Protein 1C5E (pdb70)

B-factor: mean 16.42, std 9.07, range [7.24, 68.65]

Structure (mmCIF, N/CA/C/O backbone):
data_1C5E
#
_entry.id   1C5E
#
_cell.length_a   45.580
_cell.length_b   69.070
_cell.length_c   45.590
_cell.angle_alpha   90.00
_cell.angle_beta   104.32
_cell.angle_gamma   90.00
#
_symmetry.space_group_name_H-M   'P 1 21 1'
#
loop_
_entity.id
_entity.type
_entity.pdbx_description
1 polymer 'HEAD DECORATION PROTEIN'
2 non-polymer GLYCEROL
3 water water
#
loop_
_atom_site.group_PDB
_atom_site.id
_atom_site.type_symbol
_atom_site.label_atom_id
_atom_site.label_alt_id
_atom_site.label_comp_id
_atom_site.label_asym_id
_atom_site.label_entity_id
_atom_site.label_seq_id
_atom_site.pdbx_PDB_ins_code
_atom_site.Cartn_x
_atom_site.Cartn_y
_atom_site.Cartn_z
_atom_site.occupancy
_atom_site.B_iso_or_equiv
_atom_site.auth_seq_id
_atom_site.auth_comp_id
_atom_site.auth_asym_id
_atom_site.auth_atom_id
_atom_site.pdbx_PDB_model_num
ATOM 1 N N . SER A 1 1 ? 6.911 54.998 -14.879 1.00 59.73 15 SER A N 1
ATOM 2 C CA . SER A 1 1 ? 8.363 55.118 -14.652 1.00 47.46 15 SER A CA 1
ATOM 3 C C . SER A 1 1 ? 8.897 53.696 -14.739 1.00 45.18 15 SER A C 1
ATOM 4 O O . SER A 1 1 ? 9.458 53.184 -15.705 1.00 50.62 15 SER A O 1
ATOM 7 N N . ASP A 1 2 ? 8.689 52.936 -13.680 1.00 35.78 16 ASP A N 1
ATOM 8 C CA . ASP A 1 2 ? 8.984 51.505 -13.871 1.00 25.74 16 ASP A CA 1
ATOM 9 C C . ASP A 1 2 ? 7.643 50.805 -13.724 1.00 20.87 16 ASP A C 1
ATOM 10 O O . ASP A 1 2 ? 7.280 50.614 -12.560 1.00 25.02 16 ASP A O 1
ATOM 15 N N . PRO A 1 3 ? 6.942 50.501 -14.794 1.00 26.09 17 PRO A N 1
ATOM 16 C CA . PRO A 1 3 ? 5.620 49.918 -14.688 1.00 23.35 17 PRO A CA 1
ATOM 17 C C . PRO A 1 3 ? 5.666 48.686 -13.777 1.00 22.19 17 PRO A C 1
ATOM 18 O O . PRO A 1 3 ? 6.595 47.862 -13.762 1.00 24.03 17 PRO A O 1
ATOM 22 N N . ALA A 1 4 ? 4.571 48.623 -13.012 1.00 20.62 18 ALA A N 1
ATOM 23 C CA . ALA A 1 4 ? 4.324 47.466 -12.149 1.00 16.34 18 ALA A CA 1
ATOM 24 C C . ALA A 1 4 ? 3.370 46.542 -12.888 1.00 14.62 18 ALA A C 1
ATOM 25 O O . ALA A 1 4 ? 2.181 46.791 -13.027 1.00 25.23 18 ALA A O 1
ATOM 27 N N . HIS A 1 5 ? 3.847 45.462 -13.424 1.00 12.08 19 HIS A N 1
ATOM 28 C CA . HIS A 1 5 ? 3.108 44.493 -14.166 1.00 10.85 19 HIS A CA 1
ATOM 29 C C . HIS A 1 5 ? 2.555 43.447 -13.228 1.00 10.71 19 HIS A C 1
ATOM 30 O O . HIS A 1 5 ? 3.170 43.042 -12.283 1.00 11.45 19 HIS A O 1
ATOM 37 N N . THR A 1 6 ? 1.328 43.032 -13.531 1.00 12.18 20 THR A N 1
ATOM 38 C CA . THR A 1 6 ? 0.708 41.996 -12.767 1.00 11.65 20 THR A CA 1
ATOM 39 C C . THR A 1 6 ? 0.810 40.666 -13.456 1.00 10.18 20 THR A C 1
ATOM 40 O O . THR A 1 6 ? 1.230 40.544 -14.635 1.00 12.31 20 THR A O 1
ATOM 44 N N . ALA A 1 7 ? 0.424 39.631 -12.732 1.00 10.44 21 ALA A N 1
ATOM 45 C CA . ALA A 1 7 ? 0.561 38.247 -13.069 1.00 9.05 21 ALA A CA 1
ATOM 46 C C . ALA A 1 7 ? -0.468 37.464 -12.239 1.00 9.06 21 ALA A C 1
ATOM 47 O O . ALA A 1 7 ? -0.948 37.962 -11.226 1.00 9.40 21 ALA A O 1
ATOM 49 N N . THR A 1 8 ? -0.749 36.266 -12.687 1.00 9.12 22 THR A N 1
ATOM 50 C CA . THR A 1 8 ? -1.583 35.343 -11.928 1.00 9.06 22 THR A CA 1
ATOM 51 C C . THR A 1 8 ? -0.867 34.001 -11.817 1.00 9.34 22 THR A C 1
ATOM 52 O O . THR A 1 8 ? -0.113 33.595 -12.704 1.00 9.62 22 THR A O 1
ATOM 56 N N . ALA A 1 9 ? -1.124 33.273 -10.740 1.00 9.63 23 ALA A N 1
ATOM 57 C CA . ALA A 1 9 ? -0.654 31.935 -10.551 1.00 9.50 23 ALA A CA 1
ATOM 58 C C . ALA A 1 9 ? -1.471 31.198 -9.513 1.00 9.24 23 ALA A C 1
ATOM 59 O O . ALA A 1 9 ? -2.186 31.842 -8.688 1.00 10.31 23 ALA A O 1
ATOM 61 N N . PRO A 1 10 ? -1.409 29.888 -9.462 1.00 9.72 24 PRO A N 1
ATOM 62 C CA . PRO A 1 10 ? -2.154 29.116 -8.449 1.00 10.55 24 PRO A CA 1
ATOM 63 C C . PRO A 1 10 ? -1.726 29.522 -7.050 1.00 9.54 24 PRO A C 1
ATOM 64 O O . PRO A 1 10 ? -0.536 29.672 -6.761 1.00 10.91 24 PRO A O 1
ATOM 68 N N . GLY A 1 11 ? -2.735 29.670 -6.179 1.00 10.21 25 GLY A N 1
ATOM 69 C CA . GLY A 1 11 ? -2.447 30.055 -4.830 1.00 11.29 25 GLY A CA 1
ATOM 70 C C . GLY A 1 11 ? -2.641 28.953 -3.829 1.00 10.08 25 GLY A C 1
ATOM 71 O O . GLY A 1 11 ? -3.469 28.059 -3.966 1.00 13.49 25 GLY A O 1
ATOM 72 N N . GLY A 1 12 ? -1.842 29.013 -2.760 1.00 10.52 26 GLY A N 1
ATOM 73 C CA . GLY A 1 12 ? -1.864 28.081 -1.682 1.00 11.12 26 GLY A CA 1
ATOM 74 C C . GLY A 1 12 ? -1.819 28.684 -0.307 1.00 11.12 26 GLY A C 1
ATOM 75 O O . GLY A 1 12 ? -1.213 28.134 0.634 1.00 11.88 26 GLY A O 1
ATOM 76 N N . LEU A 1 13 ? -2.402 29.852 -0.142 1.00 11.05 27 LEU A N 1
ATOM 77 C CA . LEU A 1 13 ? -2.413 30.539 1.160 1.00 11.25 27 LEU A CA 1
ATOM 78 C C . LEU A 1 13 ? -3.149 29.691 2.206 1.00 11.83 27 LEU A C 1
ATOM 79 O O . LEU A 1 13 ? -4.011 28.886 1.908 1.00 14.82 27 LEU A O 1
ATOM 84 N N . SER A 1 14 ? -2.792 29.931 3.474 1.00 14.68 28 SER A N 1
ATOM 85 C CA . SER A 1 14 ? -3.486 29.313 4.597 1.00 15.68 28 SER A CA 1
ATOM 86 C C . SER A 1 14 ? -4.261 30.312 5.446 1.00 13.97 28 SER A C 1
ATOM 87 O O . SER A 1 14 ? -4.868 29.873 6.434 1.00 17.14 28 SER A O 1
ATOM 90 N N . ALA A 1 15 ? -4.198 31.575 5.102 1.00 13.35 29 ALA A N 1
ATOM 91 C CA . ALA A 1 15 ? -4.835 32.648 5.859 1.00 12.83 29 ALA A CA 1
ATOM 92 C C . ALA A 1 15 ? -5.016 33.838 4.924 1.00 13.11 29 ALA A C 1
ATOM 93 O O . ALA A 1 15 ? -4.449 33.908 3.828 1.00 14.69 29 ALA A O 1
ATOM 95 N N . LYS A 1 16 ? -5.813 34.806 5.339 1.00 12.56 30 LYS A N 1
ATOM 96 C CA . LYS A 1 16 ? -5.995 36.063 4.640 1.00 12.79 30 LYS A CA 1
ATOM 97 C C . LYS A 1 16 ? -4.652 36.764 4.383 1.00 13.51 30 LYS A C 1
ATOM 98 O O . LYS A 1 16 ? -3.835 36.762 5.275 1.00 17.79 30 LYS A O 1
ATOM 104 N N . ALA A 1 17 ? -4.514 37.356 3.201 1.00 13.06 31 ALA A N 1
ATOM 105 C CA . ALA A 1 17 ? -3.361 38.166 2.861 1.00 13.48 31 ALA A CA 1
ATOM 106 C C . ALA A 1 17 ? -3.872 39.428 2.161 1.00 12.35 31 ALA A C 1
ATOM 107 O O . ALA A 1 17 ? -4.487 39.333 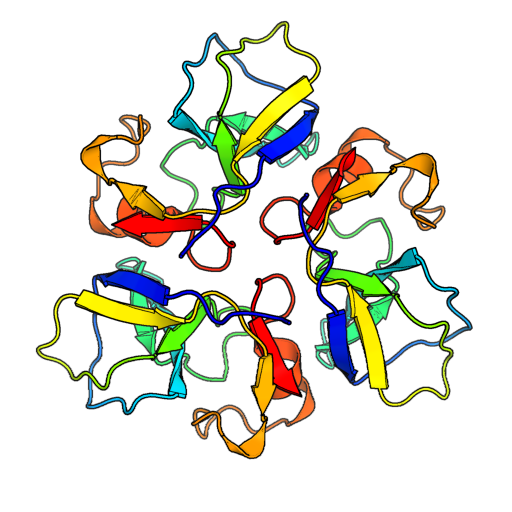1.102 1.00 12.89 31 ALA A O 1
ATOM 109 N N . PRO A 1 18 ? -3.562 40.583 2.701 1.00 13.81 32 PRO A N 1
ATOM 110 C CA . PRO A 1 18 ? -3.923 41.792 1.968 1.00 13.91 32 PRO A CA 1
ATOM 111 C C . PRO A 1 18 ? -3.007 42.026 0.798 1.00 11.25 32 PRO A C 1
ATOM 112 O O . PRO A 1 18 ? -1.877 41.508 0.710 1.00 11.20 32 PRO A O 1
ATOM 116 N N . ALA A 1 19 ? -3.465 42.888 -0.117 1.00 12.96 33 ALA A N 1
ATOM 117 C CA . ALA A 1 19 ? -2.552 43.407 -1.122 1.00 11.76 33 ALA A CA 1
ATOM 118 C C . ALA A 1 19 ? -1.290 43.970 -0.462 1.00 10.34 33 ALA A C 1
ATOM 119 O O . ALA A 1 19 ? -1.414 44.493 0.653 1.00 11.96 33 ALA A O 1
ATOM 121 N N . MET A 1 20 ? -0.164 43.842 -1.124 1.00 9.93 34 MET A N 1
ATOM 122 C CA . MET A 1 20 ? 1.167 44.287 -0.722 1.00 9.84 34 MET A CA 1
ATOM 123 C C . MET A 1 20 ? 1.893 43.261 0.142 1.00 9.51 34 MET A C 1
ATOM 124 O O . MET A 1 20 ? 3.003 43.522 0.615 1.00 10.46 34 MET A O 1
ATOM 129 N N . THR A 1 21 ? 1.354 42.048 0.258 1.00 9.60 35 THR A N 1
ATOM 130 C CA . THR A 1 21 ? 2.017 40.946 0.943 1.00 9.34 35 THR A CA 1
ATOM 131 C C . THR A 1 21 ? 3.056 40.253 0.056 1.00 8.68 35 THR A C 1
ATOM 132 O O . THR A 1 21 ? 2.684 39.760 -1.034 1.00 9.51 35 THR A O 1
ATOM 136 N N . PRO A 1 22 ? 4.320 40.159 0.468 1.00 8.69 36 PRO A N 1
ATOM 137 C CA . PRO A 1 22 ? 5.305 39.387 -0.323 1.00 8.54 36 PRO A CA 1
ATOM 138 C C . PRO A 1 22 ? 4.964 37.930 -0.386 1.00 7.98 36 PRO A C 1
ATOM 139 O O . PRO A 1 22 ? 4.493 37.325 0.610 1.00 9.06 36 PRO A O 1
ATOM 143 N N . LEU A 1 23 ? 5.241 37.310 -1.546 1.00 8.21 37 LEU A N 1
ATOM 144 C CA . LEU A 1 23 ? 4.929 35.951 -1.883 1.00 7.79 37 LEU A CA 1
ATOM 145 C C . LEU A 1 23 ? 6.192 35.146 -2.239 1.00 7.24 37 LEU A C 1
ATOM 146 O O . LEU A 1 23 ? 7.148 35.721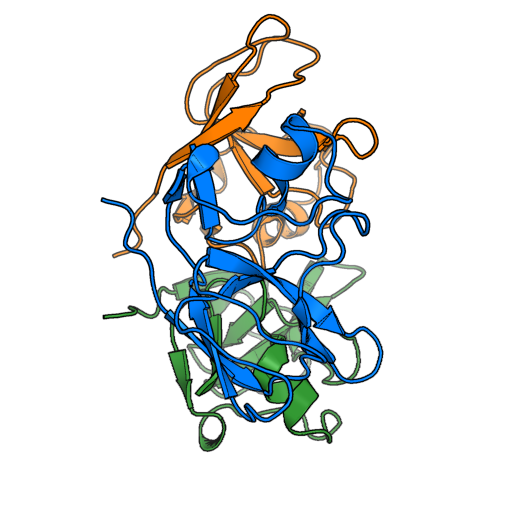 -2.756 1.00 8.53 37 LEU A O 1
ATOM 151 N N . MET A 1 24 ? 6.157 33.847 -1.976 1.00 8.01 38 MET A N 1
ATOM 152 C CA . MET A 1 24 ? 7.179 32.903 -2.353 1.00 8.20 38 MET A CA 1
ATOM 153 C C . MET A 1 24 ? 6.513 31.657 -2.939 1.00 8.06 38 MET A C 1
ATOM 154 O O . MET A 1 24 ? 5.294 31.513 -2.825 1.00 9.79 38 MET A O 1
ATOM 159 N N . LEU A 1 25 ? 7.295 30.768 -3.518 1.00 8.49 39 LEU A N 1
ATOM 160 C CA . LEU A 1 25 ? 6.756 29.473 -3.904 1.00 9.64 39 LEU A CA 1
ATOM 161 C C . LEU A 1 25 ? 6.855 28.485 -2.740 1.00 9.74 39 LEU A C 1
ATOM 162 O O . LEU A 1 25 ? 7.881 28.381 -2.055 1.00 12.06 39 LEU A O 1
ATOM 167 N N . ASP A 1 26 ? 5.815 27.696 -2.571 1.00 11.20 40 ASP A N 1
ATOM 168 C CA . ASP A 1 26 ? 5.879 26.534 -1.690 1.00 12.29 40 ASP A CA 1
ATOM 169 C C . ASP A 1 26 ? 6.839 25.524 -2.306 1.00 13.21 40 ASP A C 1
ATOM 170 O O . ASP A 1 26 ? 6.696 25.213 -3.493 1.00 12.50 40 ASP A O 1
ATOM 175 N N . THR A 1 27 ? 7.829 25.038 -1.556 1.00 18.30 41 THR A N 1
ATOM 176 C CA . THR A 1 27 ? 8.820 24.178 -2.247 1.00 23.46 41 THR A CA 1
ATOM 177 C C . THR A 1 27 ? 8.295 22.803 -2.606 1.00 21.45 41 THR A C 1
ATOM 178 O O . THR A 1 27 ? 8.859 22.109 -3.460 1.00 27.74 41 THR A O 1
ATOM 182 N N . SER A 1 28 ? 7.163 22.352 -2.062 1.00 20.65 42 SER A N 1
ATOM 183 C CA . SER A 1 28 ? 6.574 21.054 -2.412 1.00 19.45 42 SER A CA 1
ATOM 184 C C . SER A 1 28 ? 5.632 21.205 -3.589 1.00 16.69 42 SER A C 1
ATOM 185 O O . SER A 1 28 ? 5.701 20.538 -4.630 1.00 17.76 42 SER A O 1
ATOM 188 N N . SER A 1 29 ? 4.652 22.091 -3.458 1.00 13.94 43 SER A N 1
ATOM 189 C CA . SER A 1 29 ? 3.614 22.175 -4.487 1.00 13.27 43 SER A CA 1
ATOM 190 C C . SER A 1 29 ? 3.977 23.179 -5.585 1.00 11.65 43 SER A C 1
ATOM 191 O O . SER A 1 29 ? 3.440 23.121 -6.703 1.00 11.93 43 SER A O 1
ATOM 194 N N . ARG A 1 30 ? 4.779 24.159 -5.265 1.00 11.52 44 ARG A N 1
ATOM 195 C CA . ARG A 1 30 ? 5.135 25.295 -6.082 1.00 10.99 44 ARG A CA 1
ATOM 196 C C . ARG A 1 30 ? 3.942 26.181 -6.418 1.00 9.45 44 ARG A C 1
ATOM 197 O O . ARG A 1 30 ? 3.959 26.984 -7.343 1.00 10.67 44 ARG A O 1
ATOM 205 N N . LYS A 1 31 ? 2.883 26.174 -5.656 1.00 10.66 45 LYS A N 1
ATOM 206 C CA . LYS A 1 31 ? 1.898 27.173 -5.499 1.00 9.49 45 LYS A CA 1
ATOM 207 C C . LYS A 1 31 ? 2.529 28.425 -4.881 1.00 9.13 45 LYS A C 1
ATOM 208 O O . LYS A 1 31 ? 3.511 28.383 -4.149 1.00 10.38 45 LYS A O 1
ATOM 214 N N . LEU A 1 32 ? 1.910 29.552 -5.143 1.00 9.69 46 LEU A N 1
ATOM 215 C CA . LEU A 1 32 ? 2.286 30.810 -4.548 1.00 10.22 46 LEU A CA 1
ATOM 216 C C . LEU A 1 32 ? 1.716 30.892 -3.136 1.00 10.30 46 LEU A C 1
ATOM 217 O O . LEU A 1 32 ? 0.493 30.683 -2.984 1.00 12.64 46 LEU A O 1
ATOM 225 N N . VAL A 1 33 ? 2.548 31.213 -2.171 1.00 10.51 47 VAL A N 1
ATOM 226 C CA . VAL A 1 33 ? 2.198 31.329 -0.755 1.00 10.40 47 VAL A CA 1
ATOM 227 C C . VAL A 1 33 ? 2.849 32.574 -0.180 1.00 9.33 47 VAL A C 1
ATOM 228 O O . VAL A 1 33 ? 3.651 33.235 -0.848 1.00 10.46 47 VAL A O 1
ATOM 232 N N . ALA A 1 34 ? 2.542 32.911 1.065 1.00 9.06 48 ALA A N 1
ATOM 233 C CA . ALA A 1 34 ? 3.178 34.076 1.664 1.00 9.12 48 ALA A CA 1
ATOM 234 C C . ALA A 1 34 ? 4.669 33.813 1.829 1.00 8.51 48 ALA A C 1
ATOM 235 O O . ALA A 1 34 ? 5.068 32.737 2.249 1.00 9.81 48 ALA A O 1
ATOM 237 N N . TRP A 1 35 ? 5.502 34.828 1.561 1.00 8.34 49 TRP A N 1
ATOM 238 C CA . TRP A 1 35 ? 6.913 34.696 1.937 1.00 8.29 49 TRP A CA 1
ATOM 239 C C . TRP A 1 35 ? 7.013 34.577 3.459 1.00 8.08 49 TRP A C 1
ATOM 240 O O . TRP A 1 35 ? 6.361 35.349 4.197 1.00 9.07 49 TRP A O 1
ATOM 251 N N . ASP A 1 36 ? 7.789 33.645 3.936 1.00 8.57 50 ASP A N 1
ATOM 252 C CA . ASP A 1 36 ? 8.003 33.398 5.360 1.00 9.08 50 ASP A CA 1
ATOM 253 C C . ASP A 1 36 ? 8.843 34.476 5.999 1.00 9.42 50 ASP A C 1
ATOM 254 O O . ASP A 1 36 ? 8.833 34.569 7.225 1.00 12.03 50 ASP A O 1
ATOM 259 N N . GLY A 1 37 ? 9.545 35.296 5.227 1.00 8.49 51 GLY A N 1
ATOM 260 C CA . GLY A 1 37 ? 10.448 36.299 5.777 1.00 9.09 51 GLY A CA 1
ATOM 261 C C . GLY A 1 37 ? 11.782 35.789 6.222 1.00 9.20 51 GLY A C 1
ATOM 262 O O . GLY A 1 37 ? 12.584 36.608 6.665 1.00 10.85 51 GLY A O 1
ATOM 263 N N . THR A 1 38 ? 12.018 34.490 6.136 1.00 9.63 52 THR A N 1
ATOM 264 C CA . THR A 1 38 ? 13.266 33.887 6.642 1.00 9.91 52 THR A CA 1
ATOM 265 C C . THR A 1 38 ? 14.009 33.076 5.588 1.00 10.85 52 THR A C 1
ATOM 266 O O . THR A 1 38 ? 15.202 32.855 5.773 1.00 12.16 52 THR A O 1
ATOM 270 N N . THR A 1 39 ? 13.354 32.641 4.527 1.00 10.30 53 THR A N 1
ATOM 271 C CA . THR A 1 39 ? 14.086 31.921 3.494 1.00 10.16 53 THR A CA 1
ATOM 272 C C . THR A 1 39 ? 14.649 32.946 2.515 1.00 10.13 53 THR A C 1
ATOM 273 O O . THR A 1 39 ? 13.921 33.646 1.753 1.00 9.91 53 THR A O 1
ATOM 277 N N . ASP A 1 40 ? 15.979 33.071 2.502 1.00 10.72 54 ASP A N 1
ATOM 278 C CA . ASP A 1 40 ? 16.691 34.055 1.741 1.00 10.81 54 ASP A CA 1
ATOM 279 C C . ASP A 1 40 ? 16.452 33.790 0.237 1.00 10.04 54 ASP A C 1
ATOM 280 O O . ASP A 1 40 ? 16.560 32.643 -0.229 1.00 11.61 54 ASP A O 1
ATOM 285 N N . GLY A 1 41 ? 16.121 34.863 -0.469 1.00 9.80 55 GLY A N 1
ATOM 286 C CA . GLY A 1 41 ? 15.988 34.819 -1.922 1.00 9.64 55 GLY A CA 1
ATOM 287 C C . GLY A 1 41 ? 14.739 34.156 -2.409 1.00 9.32 55 GLY A C 1
ATOM 288 O O . GLY A 1 41 ? 14.586 33.992 -3.618 1.00 12.55 55 GLY A O 1
ATOM 289 N N . ALA A 1 42 ? 13.783 33.772 -1.558 1.00 9.76 56 ALA A N 1
ATOM 290 C CA . ALA A 1 42 ? 12.586 33.098 -1.968 1.00 9.68 56 ALA A CA 1
ATOM 291 C C . ALA A 1 42 ? 11.475 34.021 -2.410 1.00 9.27 56 ALA A C 1
ATOM 292 O O . ALA A 1 42 ? 10.503 33.503 -3.052 1.00 9.98 56 ALA A O 1
ATOM 294 N N . ALA A 1 43 ? 11.507 35.310 -2.170 1.00 9.21 57 ALA A N 1
ATOM 295 C CA . ALA A 1 43 ? 10.403 36.172 -2.559 1.00 9.61 57 ALA A CA 1
ATOM 296 C C . ALA A 1 43 ? 10.367 36.361 -4.072 1.00 9.96 57 ALA A C 1
ATOM 297 O O . ALA A 1 43 ? 11.362 36.676 -4.671 1.00 17.58 57 ALA A O 1
ATOM 299 N N . VAL A 1 44 ? 9.193 36.139 -4.675 1.00 9.19 58 VAL A N 1
ATOM 300 C CA . VAL A 1 44 ? 9.036 36.153 -6.120 1.00 10.10 58 VAL A CA 1
ATOM 301 C C . VAL A 1 44 ? 7.972 37.136 -6.579 1.00 9.69 58 VAL A C 1
ATOM 302 O O . VAL A 1 44 ? 7.786 37.393 -7.783 1.00 12.65 58 VAL A O 1
ATOM 306 N N . GLY A 1 45 ? 7.195 37.723 -5.680 1.00 8.66 59 GLY A N 1
ATOM 307 C CA . GLY A 1 45 ? 6.139 38.612 -6.111 1.00 9.80 59 GLY A CA 1
ATOM 308 C C . GLY A 1 45 ? 5.536 39.338 -4.887 1.00 8.75 59 GLY A C 1
ATOM 309 O O . GLY A 1 45 ? 5.856 39.025 -3.738 1.00 9.09 59 GLY A O 1
ATOM 310 N N . ILE A 1 46 ? 4.653 40.287 -5.204 1.00 8.46 60 ILE A N 1
ATOM 311 C CA . ILE A 1 46 ? 3.938 41.054 -4.159 1.00 8.25 60 ILE A CA 1
ATOM 312 C C . ILE A 1 46 ? 2.461 40.968 -4.451 1.00 8.71 60 ILE A C 1
ATOM 313 O O . ILE A 1 46 ? 2.047 41.320 -5.608 1.00 9.75 60 ILE A O 1
ATOM 318 N N . LEU A 1 47 ? 1.651 40.465 -3.564 1.00 9.07 61 LEU A N 1
ATOM 319 C CA . LEU A 1 47 ? 0.221 40.311 -3.869 1.00 8.76 61 LEU A CA 1
ATOM 320 C C . LEU A 1 47 ? -0.401 41.633 -4.235 1.00 8.81 61 LEU A C 1
ATOM 321 O O . LEU A 1 47 ? -0.158 42.653 -3.625 1.00 10.52 61 LEU A O 1
ATOM 326 N N . ALA A 1 48 ? -1.239 41.600 -5.296 1.00 9.70 62 ALA A N 1
ATOM 327 C CA . ALA A 1 48 ? -1.848 42.792 -5.839 1.00 10.48 62 ALA A CA 1
ATOM 328 C C . ALA A 1 48 ? -3.346 42.929 -5.503 1.00 11.29 62 ALA A C 1
ATOM 329 O O . ALA A 1 48 ? -3.852 44.029 -5.510 1.00 14.27 62 ALA A O 1
ATOM 331 N N . VAL A 1 49 ? -4.001 41.789 -5.265 1.00 11.13 63 VAL A N 1
ATOM 332 C CA . VAL A 1 49 ? -5.402 41.689 -4.916 1.00 10.48 63 VAL A CA 1
ATOM 333 C C . VAL A 1 49 ? -5.501 40.820 -3.700 1.00 10.27 63 VAL A C 1
ATOM 334 O O . VAL A 1 49 ? -4.992 39.712 -3.698 1.00 10.67 63 VAL A O 1
ATOM 338 N N . ALA A 1 50 ? -6.176 41.339 -2.666 1.00 11.13 64 ALA A N 1
ATOM 339 C CA . ALA A 1 50 ? -6.293 40.584 -1.435 1.00 12.23 64 ALA A CA 1
ATOM 340 C C . ALA A 1 50 ? -6.875 39.222 -1.704 1.00 11.55 64 ALA A C 1
ATOM 341 O O . ALA A 1 50 ? -7.737 39.006 -2.583 1.00 12.19 64 ALA A O 1
ATOM 343 N N . ALA A 1 51 ? -6.436 38.249 -0.915 1.00 11.12 65 ALA A N 1
ATOM 344 C CA . ALA A 1 51 ? -6.711 36.833 -1.133 1.00 11.03 65 ALA A CA 1
ATOM 345 C C . ALA A 1 51 ? -6.740 36.153 0.204 1.00 11.76 65 ALA A C 1
ATOM 346 O O . ALA A 1 51 ? -6.432 36.703 1.252 1.00 13.12 65 ALA A O 1
ATOM 348 N N . ASP A 1 52 ? -7.132 34.924 0.237 1.00 12.56 66 ASP A N 1
ATOM 349 C CA . ASP A 1 52 ? -7.153 34.033 1.392 1.00 12.38 66 ASP A CA 1
ATOM 350 C C . ASP A 1 52 ? -6.995 32.555 1.048 1.00 11.78 66 ASP A C 1
ATOM 351 O O . ASP A 1 52 ? -6.679 32.229 -0.099 1.00 12.98 66 ASP A O 1
ATOM 356 N N . GLN A 1 53 ? -7.222 31.682 2.016 1.00 13.67 67 GLN A N 1
ATOM 357 C CA . GLN A 1 53 ? -7.011 30.264 1.874 1.00 14.22 67 GLN A CA 1
ATOM 358 C C . GLN A 1 53 ? -8.001 29.697 0.881 1.00 14.02 67 GLN A C 1
ATOM 359 O O . GLN A 1 53 ? -7.825 28.560 0.467 1.00 18.28 67 GLN A O 1
ATOM 365 N N . THR A 1 54 ? -9.069 30.400 0.484 1.00 14.73 68 THR A N 1
ATOM 366 C CA . THR A 1 54 ? -10.000 29.887 -0.508 1.00 16.25 68 THR A CA 1
ATOM 367 C C . THR A 1 54 ? -9.619 30.275 -1.921 1.00 15.27 68 THR A C 1
ATOM 368 O O . THR A 1 54 ? -10.228 29.771 -2.862 1.00 15.87 68 THR A O 1
ATOM 372 N N . SER A 1 55 ? -8.677 31.166 -2.099 1.00 13.65 69 SER A N 1
ATOM 373 C CA . SER A 1 55 ? -8.356 31.708 -3.408 1.00 12.45 69 SER A CA 1
ATOM 374 C C . SER A 1 55 ? -7.572 30.698 -4.222 1.00 13.88 69 SER A C 1
ATOM 375 O O . SER A 1 55 ? -6.517 30.223 -3.861 1.00 19.37 69 SER A O 1
ATOM 378 N N . THR A 1 56 ? -8.153 30.370 -5.386 1.00 13.30 70 THR A N 1
ATOM 379 C CA . THR A 1 56 ? -7.436 29.423 -6.237 1.00 13.60 70 THR A CA 1
ATOM 380 C C . THR A 1 56 ? -6.353 30.061 -7.094 1.00 11.23 70 THR A C 1
ATOM 381 O O . THR A 1 56 ? -5.400 29.358 -7.446 1.00 12.72 70 THR A O 1
ATOM 385 N N . THR A 1 57 ? -6.533 31.303 -7.430 1.00 11.49 71 THR A N 1
ATOM 386 C CA . THR A 1 57 ? -5.565 32.107 -8.203 1.00 10.78 71 THR A CA 1
ATOM 387 C C . THR A 1 57 ? -5.217 33.342 -7.416 1.00 10.45 71 THR A C 1
ATOM 388 O O . THR A 1 57 ? -6.110 33.987 -6.905 1.00 12.53 71 THR A O 1
ATOM 392 N N . LEU A 1 58 ? -3.918 33.635 -7.319 1.00 10.01 72 LEU A N 1
ATOM 393 C CA . LEU A 1 58 ? -3.462 34.890 -6.771 1.00 9.78 72 LEU A CA 1
ATOM 394 C C . LEU A 1 58 ? -3.076 35.808 -7.928 1.00 9.48 72 LEU A C 1
ATOM 395 O O . LEU A 1 58 ? -2.453 35.349 -8.903 1.00 10.94 72 LEU A O 1
ATOM 400 N N . THR A 1 59 ? -3.384 37.082 -7.752 1.00 9.67 73 THR A N 1
ATOM 401 C CA . THR A 1 59 ? -3.013 38.137 -8.669 1.00 8.94 73 THR A CA 1
ATOM 402 C C . THR A 1 59 ? -1.926 38.971 -7.984 1.00 8.79 73 THR A C 1
ATOM 403 O O . THR A 1 59 ? -2.157 39.465 -6.872 1.00 9.68 73 THR A O 1
ATOM 407 N N . PHE A 1 60 ? -0.761 39.103 -8.603 1.00 9.09 74 PHE A N 1
ATOM 408 C CA . PHE A 1 60 ? 0.443 39.632 -7.933 1.00 8.82 74 PHE A CA 1
ATOM 409 C C . PHE A 1 60 ? 1.189 40.532 -8.915 1.00 8.81 74 PHE A C 1
ATOM 410 O O . PHE A 1 60 ? 1.135 40.382 -10.125 1.00 10.09 74 PHE A O 1
ATOM 418 N N . TYR A 1 61 ? 1.943 41.441 -8.323 1.00 9.01 75 TYR A N 1
ATOM 419 C CA . TYR A 1 61 ? 2.932 42.214 -9.037 1.00 8.79 75 TYR A CA 1
ATOM 420 C C . TYR A 1 61 ? 4.190 41.363 -9.265 1.00 8.62 75 TYR A C 1
ATOM 421 O O . TYR A 1 61 ? 4.732 40.791 -8.304 1.00 9.46 75 TYR A O 1
ATOM 430 N N . LYS A 1 62 ? 4.682 41.360 -10.505 1.00 9.30 76 LYS A N 1
ATOM 431 C CA . LYS A 1 62 ? 5.928 40.723 -10.884 1.00 9.56 76 LYS A CA 1
ATOM 432 C C . LYS A 1 62 ? 6.990 41.714 -11.304 1.00 9.65 76 LYS A C 1
ATOM 433 O O . LYS A 1 62 ? 8.110 41.320 -11.610 1.00 11.67 76 LYS A O 1
ATOM 439 N N . SER A 1 63 ? 6.678 42.995 -11.278 1.00 9.32 77 SER A N 1
ATOM 440 C CA . SER A 1 63 ? 7.634 44.056 -11.588 1.00 9.82 77 SER A CA 1
ATOM 441 C C . SER A 1 63 ? 7.228 45.342 -10.913 1.00 9.84 77 SER A C 1
ATOM 442 O O . SER A 1 63 ? 6.156 45.373 -10.319 1.00 11.30 77 SER A O 1
ATOM 445 N N . GLY A 1 64 ? 8.053 46.341 -10.925 1.00 10.71 78 GLY A N 1
ATOM 446 C CA . GLY A 1 64 ? 7.811 47.631 -10.354 1.00 10.99 78 GLY A CA 1
ATOM 447 C C . GLY A 1 64 ? 8.744 47.955 -9.232 1.00 10.41 78 GLY A C 1
ATOM 448 O O . GLY A 1 64 ? 9.574 47.138 -8.796 1.00 10.87 78 GLY A O 1
ATOM 449 N N . THR A 1 65 ? 8.619 49.189 -8.771 1.00 10.61 79 THR A N 1
ATOM 450 C CA . THR A 1 65 ? 9.380 49.673 -7.621 1.00 10.66 79 THR A CA 1
ATOM 451 C C . THR A 1 65 ? 8.392 50.008 -6.519 1.00 11.21 79 THR A C 1
ATOM 452 O O . THR A 1 65 ? 7.403 50.766 -6.718 1.00 12.95 79 THR A O 1
ATOM 456 N N . PHE A 1 66 ? 8.597 49.477 -5.330 1.00 10.48 80 PHE A N 1
ATOM 457 C CA . PHE A 1 66 ? 7.671 49.616 -4.209 1.00 11.41 80 PHE A CA 1
ATOM 458 C C . PHE A 1 66 ? 8.388 50.255 -3.018 1.00 11.18 80 PHE A C 1
ATOM 459 O O . PHE A 1 66 ? 9.530 49.916 -2.772 1.00 10.99 80 PHE A O 1
ATOM 467 N N . ARG A 1 67 ? 7.649 51.105 -2.303 1.00 12.24 81 ARG A N 1
ATOM 468 C CA . ARG A 1 67 ? 8.250 51.684 -1.106 1.00 13.16 81 ARG A CA 1
ATOM 469 C C . ARG A 1 67 ? 8.412 50.678 0.017 1.00 11.64 81 ARG A C 1
ATOM 470 O O . ARG A 1 67 ? 7.476 49.915 0.264 1.00 12.22 81 ARG A O 1
ATOM 478 N N . TYR A 1 68 ? 9.547 50.713 0.661 1.00 12.24 82 TYR A N 1
ATOM 479 C CA . TYR A 1 68 ? 9.781 49.873 1.831 1.00 11.31 82 TYR A CA 1
ATOM 480 C C . TYR A 1 68 ? 8.631 49.958 2.846 1.00 10.97 82 TYR A C 1
ATOM 481 O O . TYR A 1 68 ? 8.245 48.944 3.403 1.00 13.05 82 TYR A O 1
ATOM 490 N N . GLU A 1 69 ? 8.109 51.138 3.048 1.00 12.72 83 GLU A N 1
ATOM 491 C CA . GLU A 1 69 ? 7.033 51.380 4.016 1.00 16.06 83 GLU A CA 1
ATOM 492 C C . GLU A 1 69 ? 5.679 50.859 3.550 1.00 14.53 83 GLU A C 1
ATOM 493 O O . GLU A 1 69 ? 4.759 50.701 4.398 1.00 17.76 83 GLU A O 1
ATOM 499 N N . ASP A 1 70 ? 5.516 50.598 2.266 1.00 13.80 84 ASP A N 1
ATOM 500 C CA . ASP A 1 70 ? 4.214 50.187 1.740 1.00 14.72 84 ASP A CA 1
ATOM 501 C C . ASP A 1 70 ? 4.068 48.680 1.652 1.00 12.08 84 ASP A C 1
ATOM 502 O O . ASP A 1 70 ? 2.951 48.174 1.571 1.00 15.09 84 ASP A O 1
ATOM 507 N N . VAL A 1 71 ? 5.165 47.975 1.587 1.00 11.18 85 VAL A N 1
ATOM 508 C CA . VAL A 1 71 ? 5.105 46.523 1.515 1.00 10.14 85 VAL A CA 1
ATOM 509 C C . VAL A 1 71 ? 4.719 45.956 2.875 1.00 10.44 85 VAL A C 1
ATOM 510 O O . VAL A 1 71 ? 5.291 46.384 3.897 1.00 11.68 85 VAL A O 1
ATOM 514 N N . LEU A 1 72 ? 3.802 45.018 2.954 1.00 10.19 86 LEU A N 1
ATOM 515 C CA . LEU A 1 72 ? 3.377 44.420 4.219 1.00 10.53 86 LEU A CA 1
ATOM 516 C C . LEU A 1 72 ? 4.240 43.213 4.549 1.00 9.36 86 LEU A C 1
ATOM 517 O O . LEU A 1 72 ? 3.902 42.041 4.396 1.00 10.35 86 LEU A O 1
ATOM 522 N N . TRP A 1 73 ? 5.464 43.492 4.960 1.00 9.70 87 TRP A N 1
ATOM 523 C CA . TRP A 1 73 ? 6.451 42.496 5.254 1.00 9.19 87 TRP A CA 1
ATOM 524 C C . TRP A 1 73 ? 5.958 41.588 6.363 1.00 9.52 87 TRP A C 1
ATOM 525 O O . TRP A 1 73 ? 5.348 42.078 7.335 1.00 11.11 87 TRP A O 1
ATOM 536 N N . PRO A 1 74 ? 6.335 40.315 6.320 1.00 9.30 88 PRO A N 1
ATOM 537 C CA . PRO A 1 74 ? 6.051 39.450 7.486 1.00 10.68 88 PRO A CA 1
ATOM 538 C C . PRO A 1 74 ? 6.900 39.899 8.670 1.00 9.49 88 PRO A C 1
ATOM 539 O O . PRO A 1 74 ? 8.016 40.345 8.554 1.00 10.71 88 PRO A O 1
ATOM 543 N N . GLU A 1 75 ? 6.348 39.683 9.880 1.00 11.41 89 GLU A N 1
ATOM 544 C CA . GLU A 1 75 ? 7.043 40.050 11.095 1.00 11.25 89 GLU A CA 1
ATOM 545 C C . GLU A 1 75 ? 8.389 39.361 11.212 1.00 10.21 89 GLU A C 1
ATOM 546 O O . GLU A 1 75 ? 9.356 39.867 11.791 1.00 11.32 89 GLU A O 1
ATOM 556 N N . ALA A 1 76 ? 8.490 38.122 10.735 1.00 10.06 90 ALA A N 1
ATOM 557 C CA . ALA A 1 76 ? 9.717 37.380 10.873 1.00 10.13 90 ALA A CA 1
ATOM 558 C C . ALA A 1 76 ? 10.864 37.969 10.045 1.00 9.78 90 ALA A C 1
ATOM 559 O O . ALA A 1 76 ? 12.056 37.639 10.295 1.00 11.57 90 ALA A O 1
ATOM 561 N N . ALA A 1 77 ? 10.577 38.782 9.038 1.00 9.85 91 ALA A N 1
ATOM 562 C CA . ALA A 1 77 ? 11.592 39.505 8.285 1.00 10.42 91 ALA A CA 1
ATOM 563 C C . ALA A 1 77 ? 12.045 40.725 9.079 1.00 10.63 91 ALA A C 1
ATOM 564 O O . ALA A 1 77 ? 11.509 41.820 8.864 1.00 12.59 91 ALA A O 1
ATOM 566 N N . SER A 1 78 ? 12.934 40.517 9.993 1.00 11.36 92 SER A N 1
ATOM 567 C CA . SER A 1 78 ? 13.282 41.562 10.991 1.00 13.97 92 SER A CA 1
ATOM 568 C C . SER A 1 78 ? 14.442 42.412 10.556 1.00 13.41 92 SER A C 1
ATOM 569 O O . SER A 1 78 ? 14.788 43.366 11.267 1.00 16.48 92 SER A O 1
ATOM 572 N N . ASP A 1 79 ? 15.119 42.117 9.461 1.00 11.78 93 ASP A N 1
ATOM 573 C CA . ASP A 1 79 ? 16.295 42.845 9.030 1.00 12.54 93 ASP A CA 1
ATOM 574 C C . ASP A 1 79 ? 15.947 43.675 7.813 1.00 11.78 93 ASP A C 1
ATOM 575 O O . ASP A 1 79 ? 15.564 43.204 6.716 1.00 11.72 93 ASP A O 1
ATOM 580 N N . GLU A 1 80 ? 16.106 45.000 7.955 1.00 12.78 94 GLU A N 1
ATOM 581 C CA . GLU A 1 80 ? 15.766 45.966 6.914 1.00 12.93 94 GLU A CA 1
ATOM 582 C C . GLU A 1 80 ? 16.540 45.732 5.636 1.00 11.43 94 GLU A C 1
ATOM 583 O O . GLU A 1 80 ? 15.919 45.743 4.542 1.00 11.38 94 GLU A O 1
ATOM 589 N N . THR A 1 81 ? 17.851 45.491 5.695 1.00 11.85 95 THR A N 1
ATOM 590 C CA . THR A 1 81 ? 18.589 45.250 4.455 1.00 11.31 95 THR A CA 1
ATOM 591 C C . THR A 1 81 ? 18.066 44.028 3.712 1.00 11.40 95 THR A C 1
ATOM 592 O O . THR A 1 81 ? 17.906 44.082 2.484 1.00 11.64 95 THR A O 1
ATOM 596 N N . LYS A 1 82 ? 17.817 42.935 4.438 1.00 10.93 96 LYS A N 1
ATOM 597 C CA . LYS A 1 82 ? 17.377 41.696 3.759 1.00 10.64 96 LYS A CA 1
ATOM 598 C C . LYS A 1 82 ? 15.997 41.914 3.124 1.00 9.69 96 LYS A C 1
ATOM 599 O O . LYS A 1 82 ? 15.708 41.263 2.117 1.00 10.38 96 LYS A O 1
ATOM 605 N N . LYS A 1 83 ? 15.150 42.719 3.743 1.00 9.51 97 LYS A N 1
ATOM 606 C CA . LYS A 1 83 ? 13.891 43.071 3.063 1.00 9.18 97 LYS A CA 1
ATOM 607 C C . LYS A 1 83 ? 14.147 43.890 1.802 1.00 9.14 97 LYS A C 1
ATOM 608 O O . LYS A 1 83 ? 13.553 43.637 0.739 1.00 9.09 97 LYS A O 1
ATOM 614 N N . ARG A 1 84 ? 15.025 44.919 1.935 1.00 9.88 98 ARG A N 1
ATOM 615 C CA . ARG A 1 84 ? 15.287 45.781 0.794 1.00 9.59 98 ARG A CA 1
ATOM 616 C C . ARG A 1 84 ? 15.873 45.064 -0.400 1.00 9.08 98 ARG A C 1
ATOM 617 O O . ARG A 1 84 ? 15.645 45.529 -1.532 1.00 9.33 98 ARG A O 1
ATOM 625 N N . THR A 1 85 ? 16.587 43.951 -0.209 1.00 9.19 99 THR A N 1
ATOM 626 C CA . THR A 1 85 ? 17.075 43.181 -1.349 1.00 9.41 99 THR A CA 1
ATOM 627 C C . THR A 1 85 ? 16.345 41.861 -1.515 1.00 8.57 99 THR A C 1
ATOM 628 O O . THR A 1 85 ? 16.814 40.992 -2.280 1.00 8.64 99 THR A O 1
ATOM 632 N N . ALA A 1 86 ? 15.154 41.694 -0.926 1.00 8.16 100 ALA A N 1
ATOM 633 C CA . ALA A 1 86 ? 14.419 40.447 -1.013 1.00 8.53 100 ALA A CA 1
ATOM 634 C C . ALA A 1 86 ? 14.023 40.121 -2.472 1.00 8.07 100 ALA A C 1
ATOM 635 O O . ALA A 1 86 ? 13.772 38.939 -2.722 1.00 9.32 100 ALA A O 1
ATOM 637 N N . PHE A 1 87 ? 13.957 41.111 -3.329 1.00 8.04 101 PHE A N 1
ATOM 638 C CA . PHE A 1 87 ? 13.524 40.911 -4.700 1.00 8.08 101 PHE A CA 1
ATOM 639 C C . PHE A 1 87 ? 14.680 41.065 -5.692 1.00 7.87 101 PHE A C 1
ATOM 640 O O . PHE A 1 87 ? 14.444 41.094 -6.900 1.00 8.64 101 PHE A O 1
ATOM 648 N N . ALA A 1 88 ? 15.911 41.206 -5.224 1.00 9.23 102 ALA A N 1
ATOM 649 C CA . ALA A 1 88 ? 17.028 41.411 -6.159 1.00 9.68 102 ALA A CA 1
ATOM 650 C C . ALA A 1 88 ? 17.113 40.209 -7.074 1.00 9.11 102 ALA A C 1
ATOM 651 O O . ALA A 1 88 ? 17.123 39.058 -6.670 1.00 10.30 102 ALA A O 1
ATOM 653 N N . GLY A 1 89 ? 17.281 40.527 -8.353 1.00 9.49 103 GLY A N 1
ATOM 654 C CA . GLY A 1 89 ? 17.290 39.521 -9.394 1.00 11.23 103 GLY A CA 1
ATOM 655 C C . GLY A 1 89 ? 15.961 39.279 -10.073 1.00 11.06 103 GLY A C 1
ATOM 656 O O . GLY A 1 89 ? 15.925 38.743 -11.190 1.00 16.63 103 GLY A O 1
ATOM 657 N N . THR A 1 90 ? 14.903 39.738 -9.452 1.00 9.54 104 THR A N 1
ATOM 658 C CA . THR A 1 90 ? 13.582 39.763 -10.060 1.00 10.00 104 THR A CA 1
ATOM 659 C C . THR A 1 90 ? 13.419 41.112 -10.760 1.00 10.07 104 THR A C 1
ATOM 660 O O . THR A 1 90 ? 14.313 41.932 -10.768 1.00 11.56 104 THR A O 1
ATOM 664 N N . ALA A 1 91 ? 12.237 41.360 -11.344 1.00 11.79 105 ALA A N 1
ATOM 665 C CA . ALA A 1 91 ? 11.966 42.692 -11.888 1.00 12.90 105 ALA A CA 1
ATOM 666 C C . ALA A 1 91 ? 11.447 43.683 -10.882 1.00 11.16 105 ALA A C 1
ATOM 667 O O . ALA A 1 91 ? 11.208 44.866 -11.196 1.00 14.10 105 ALA A O 1
ATOM 669 N N . ILE A 1 92 ? 11.135 43.383 -9.688 1.00 10.51 106 ILE A N 1
ATOM 670 C CA . ILE A 1 92 ? 10.737 44.100 -8.529 1.00 8.74 106 ILE A CA 1
ATOM 671 C C . ILE A 1 92 ? 11.963 44.655 -7.800 1.00 8.93 106 ILE A C 1
ATOM 672 O O . ILE A 1 92 ? 12.959 43.976 -7.588 1.00 9.28 106 ILE A O 1
ATOM 677 N N . SER A 1 93 ? 11.867 45.933 -7.334 1.00 9.40 107 SER A N 1
ATOM 678 C CA . SER A 1 93 ? 12.815 46.479 -6.399 1.00 9.60 107 SER A CA 1
ATOM 679 C C . SER A 1 93 ? 12.063 47.292 -5.329 1.00 8.78 107 SER A C 1
ATOM 680 O O . SER A 1 93 ? 10.875 47.558 -5.469 1.00 10.65 107 SER A O 1
ATOM 683 N N . ILE A 1 94 ? 12.791 47.681 -4.290 1.00 9.97 108 ILE A N 1
ATOM 684 C CA . ILE A 1 94 ?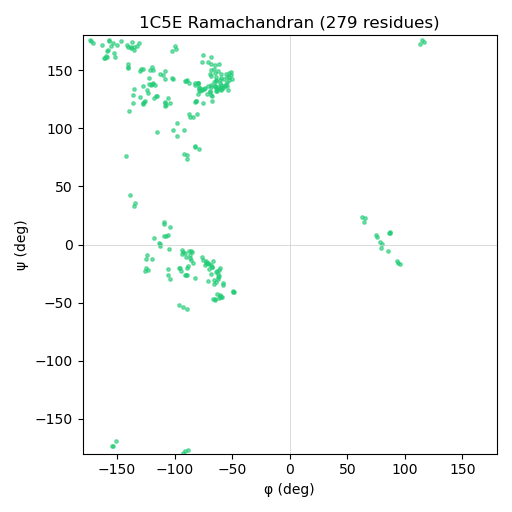 12.310 48.389 -3.119 1.00 10.02 108 ILE A CA 1
ATOM 685 C C . ILE A 1 94 ? 13.039 49.722 -3.051 1.00 10.87 108 ILE A C 1
ATOM 686 O O . ILE A 1 94 ? 14.257 49.806 -3.262 1.00 11.82 108 ILE A O 1
ATOM 691 N N . VAL A 1 95 ? 12.327 50.788 -2.712 1.00 11.38 109 VAL A N 1
ATOM 692 C CA . VAL A 1 95 ? 12.928 52.107 -2.505 1.00 14.04 109 VAL A CA 1
ATOM 693 C C . VAL A 1 95 ? 12.620 52.629 -1.091 1.00 14.36 109 VAL A C 1
ATOM 694 O O . VAL A 1 95 ? 11.512 52.334 -0.611 1.00 14.94 109 VAL A O 1
ATOM 699 N N . SER B 1 1 ? 12.057 49.819 -27.296 1.00 54.26 15 SER B N 1
ATOM 700 C CA . SER B 1 1 ? 12.174 48.368 -27.122 1.00 48.62 15 SER B CA 1
ATOM 701 C C . SER B 1 1 ? 12.572 48.053 -25.689 1.00 42.14 15 SER B C 1
ATOM 702 O O . SER B 1 1 ? 11.652 48.106 -24.852 1.00 52.58 15 SER B O 1
ATOM 705 N N . ASP B 1 2 ? 13.790 47.733 -25.254 1.00 33.37 16 ASP B N 1
ATOM 706 C CA . ASP B 1 2 ? 13.945 47.172 -23.919 1.00 22.15 16 ASP B CA 1
ATOM 707 C C . ASP B 1 2 ? 14.426 48.189 -22.900 1.00 21.33 16 ASP B C 1
ATOM 708 O O . ASP B 1 2 ? 15.633 48.494 -22.844 1.00 25.52 16 ASP B O 1
ATOM 713 N N . PRO B 1 3 ? 13.563 48.795 -22.095 1.00 24.88 17 PRO B N 1
ATOM 714 C CA . PRO B 1 3 ? 13.958 49.829 -21.146 1.00 25.27 17 PRO B CA 1
ATOM 715 C C . PRO B 1 3 ? 14.960 49.332 -20.116 1.00 20.84 17 PRO B C 1
ATOM 716 O O . PRO B 1 3 ? 14.791 48.234 -19.599 1.00 23.74 17 PRO B O 1
ATOM 720 N N . ALA B 1 4 ? 15.963 50.147 -19.794 1.00 21.07 18 ALA B N 1
ATOM 721 C CA . ALA B 1 4 ? 16.889 49.837 -18.716 1.00 18.11 18 ALA B CA 1
ATOM 722 C C . ALA B 1 4 ? 16.482 50.569 -17.448 1.00 18.00 18 ALA B C 1
ATOM 723 O O . ALA B 1 4 ? 16.771 51.742 -17.213 1.00 26.50 18 ALA B O 1
ATOM 725 N N . HIS B 1 5 ? 15.710 49.962 -16.590 1.00 17.01 19 HIS B N 1
ATOM 726 C CA . HIS B 1 5 ? 15.141 50.474 -15.372 1.00 15.55 19 HIS B CA 1
ATOM 727 C C . HIS B 1 5 ? 16.231 50.431 -14.293 1.00 14.15 19 HIS B C 1
ATOM 728 O O . HIS B 1 5 ? 16.963 49.466 -14.218 1.00 15.12 19 HIS B O 1
ATOM 735 N N . THR B 1 6 ? 16.246 51.494 -13.518 1.00 15.96 20 THR B N 1
ATOM 736 C CA . THR B 1 6 ? 17.155 51.509 -12.398 1.00 14.95 20 THR B CA 1
ATOM 737 C C . THR B 1 6 ? 16.392 51.211 -11.101 1.00 14.35 20 THR B C 1
ATOM 738 O O . THR B 1 6 ? 15.169 51.236 -11.054 1.00 17.72 20 THR B O 1
ATOM 742 N N . ALA B 1 7 ? 17.189 50.925 -10.089 1.00 12.96 21 ALA B N 1
ATOM 743 C CA . ALA B 1 7 ? 16.768 50.520 -8.768 1.00 12.77 21 ALA B CA 1
ATOM 744 C C . ALA B 1 7 ? 17.838 50.932 -7.762 1.00 13.22 21 ALA B C 1
ATOM 745 O O . ALA B 1 7 ? 18.975 51.257 -8.160 1.00 12.58 21 ALA B O 1
ATOM 747 N N . THR B 1 8 ? 17.511 50.924 -6.473 1.00 12.73 22 THR B N 1
ATOM 748 C CA . THR B 1 8 ? 18.436 51.201 -5.391 1.00 12.05 22 THR B CA 1
ATOM 749 C C . THR B 1 8 ? 18.317 50.092 -4.344 1.00 11.61 22 THR B C 1
ATOM 750 O O . THR B 1 8 ? 17.267 49.525 -4.164 1.00 13.24 22 THR B O 1
ATOM 756 N N . ALA B 1 9 ? 19.438 49.854 -3.696 1.00 12.53 23 ALA B N 1
ATOM 757 C CA . ALA B 1 9 ? 19.479 48.884 -2.624 1.00 11.85 23 ALA B CA 1
ATOM 758 C C . ALA B 1 9 ? 20.675 49.119 -1.741 1.00 12.30 23 ALA B C 1
ATOM 759 O O . ALA B 1 9 ? 21.627 49.758 -2.211 1.00 12.97 23 ALA B O 1
ATOM 761 N N . PRO B 1 10 ? 20.696 48.621 -0.520 1.00 12.60 24 PRO B N 1
ATOM 762 C CA . PRO B 1 10 ? 21.879 48.701 0.332 1.00 13.56 24 PRO B CA 1
ATOM 763 C C . PRO B 1 10 ? 23.127 48.133 -0.298 1.00 14.32 24 PRO B C 1
ATOM 764 O O . PRO B 1 10 ? 23.107 47.070 -0.873 1.00 13.50 24 PRO B O 1
ATOM 768 N N . GLY B 1 11 ? 24.248 48.859 -0.150 1.00 15.15 25 GLY B N 1
ATOM 769 C CA . GLY B 1 11 ? 25.531 48.455 -0.722 1.00 15.70 25 GLY B CA 1
ATOM 770 C C . GLY B 1 11 ? 26.505 47.985 0.327 1.00 15.37 25 GLY B C 1
ATOM 771 O O . GLY B 1 11 ? 26.536 48.482 1.437 1.00 18.99 25 GLY B O 1
ATOM 772 N N . GLY B 1 12 ? 27.265 46.973 -0.048 1.00 16.75 26 GLY B N 1
ATOM 773 C CA . GLY B 1 12 ? 28.329 46.441 0.797 1.00 20.43 26 GLY B CA 1
ATOM 774 C C . GLY B 1 12 ? 29.624 46.206 0.031 1.00 21.10 26 GLY B C 1
ATOM 775 O O . GLY B 1 12 ? 30.352 45.251 0.343 1.00 22.20 26 GLY B O 1
ATOM 776 N N . LEU B 1 13 ? 29.922 47.092 -0.932 1.00 19.99 27 LEU B N 1
ATOM 777 C CA . LEU B 1 13 ? 31.121 46.982 -1.749 1.00 19.91 27 LEU B CA 1
ATOM 778 C C . LEU B 1 13 ? 32.395 47.017 -0.903 1.00 21.62 27 LEU B C 1
ATOM 779 O O . LEU B 1 13 ? 32.391 47.726 0.095 1.00 24.73 27 LEU B O 1
ATOM 784 N N . SER B 1 14 ? 33.400 46.242 -1.306 1.00 28.32 28 SER B N 1
ATOM 785 C CA . SER B 1 14 ? 34.670 46.066 -0.660 1.00 29.58 28 SER B CA 1
ATOM 786 C C . SER B 1 14 ? 35.630 47.127 -1.161 1.00 27.70 28 SER B C 1
ATOM 787 O O . SER B 1 14 ? 36.662 47.386 -0.547 1.00 37.18 28 SER B O 1
ATOM 791 N N . ALA B 1 15 ? 35.335 47.737 -2.290 1.00 26.37 29 ALA B N 1
ATOM 792 C CA . ALA B 1 15 ? 36.277 48.662 -2.898 1.00 26.76 29 ALA B CA 1
ATOM 793 C C . ALA B 1 15 ? 35.520 49.505 -3.927 1.00 24.66 29 ALA B C 1
ATOM 794 O O . ALA B 1 15 ? 34.350 49.263 -4.240 1.00 25.37 29 ALA B O 1
ATOM 796 N N . LYS B 1 16 ? 36.213 50.515 -4.446 1.00 27.60 30 LYS B N 1
ATOM 797 C CA . LYS B 1 16 ? 35.562 51.371 -5.425 1.00 26.60 30 LYS B CA 1
ATOM 798 C C . LYS B 1 16 ? 35.240 50.547 -6.660 1.00 27.07 30 LYS B C 1
ATOM 799 O O . LYS B 1 16 ? 35.994 49.698 -7.166 1.00 30.72 30 LYS B O 1
ATOM 805 N N . ALA B 1 17 ? 34.080 50.799 -7.239 1.00 26.05 31 ALA B N 1
ATOM 806 C CA . ALA B 1 17 ? 33.607 50.121 -8.419 1.00 22.39 31 ALA B CA 1
ATOM 807 C C . ALA B 1 17 ? 33.015 51.121 -9.409 1.00 22.64 31 ALA B C 1
ATOM 808 O O . ALA B 1 17 ? 32.223 52.006 -9.092 1.00 23.45 31 ALA B O 1
ATOM 810 N N . PRO B 1 18 ? 33.390 50.989 -10.677 1.00 22.11 32 PRO B N 1
ATOM 811 C CA . PRO B 1 18 ? 32.828 51.848 -11.714 1.00 22.72 32 PRO B CA 1
ATOM 812 C C . PRO B 1 18 ? 31.407 51.428 -12.090 1.00 18.91 32 PRO B C 1
ATOM 813 O O . PRO B 1 18 ? 31.002 50.283 -11.918 1.00 17.25 32 PRO B O 1
ATOM 817 N N . ALA B 1 19 ? 30.632 52.345 -12.644 1.00 20.54 33 ALA B N 1
ATOM 818 C CA . ALA B 1 19 ? 29.420 51.924 -13.344 1.00 17.99 33 ALA B CA 1
ATOM 819 C C . ALA B 1 19 ? 29.757 50.814 -14.365 1.00 15.67 33 ALA B C 1
ATOM 820 O O . ALA B 1 19 ? 30.835 50.788 -14.970 1.00 16.47 33 ALA B O 1
ATOM 822 N N . MET B 1 20 ? 28.797 49.938 -14.571 1.00 14.75 34 MET B N 1
ATOM 823 C CA . MET B 1 20 ? 28.836 48.802 -15.480 1.00 13.55 34 MET B CA 1
ATOM 824 C C . MET B 1 20 ? 29.450 47.548 -14.827 1.00 12.75 34 MET B C 1
ATOM 825 O O . MET B 1 20 ? 29.650 46.541 -15.499 1.00 12.96 34 MET B O 1
ATOM 830 N N . THR B 1 21 ? 29.648 47.605 -13.508 1.00 13.44 35 THR B N 1
ATOM 831 C CA . THR B 1 21 ? 30.090 46.460 -12.748 1.00 12.07 35 THR B CA 1
ATOM 832 C C . THR B 1 21 ? 28.960 45.504 -12.376 1.00 10.69 35 THR B C 1
ATOM 833 O O . THR B 1 21 ? 28.002 45.941 -11.688 1.00 11.67 35 THR B O 1
ATOM 837 N N . PRO B 1 22 ? 29.000 44.243 -12.728 1.00 10.11 36 PRO B N 1
ATOM 838 C CA . PRO B 1 22 ? 27.985 43.259 -12.251 1.00 9.81 36 PRO B CA 1
ATOM 839 C C . PRO B 1 22 ? 28.007 43.149 -10.742 1.00 8.79 36 PRO B C 1
ATOM 840 O O . PRO B 1 22 ? 29.099 43.133 -10.106 1.00 11.10 36 PRO B O 1
ATOM 844 N N . LEU B 1 23 ? 26.819 43.010 -10.152 1.00 9.26 37 LEU B N 1
ATOM 845 C CA . LEU B 1 23 ? 26.586 42.889 -8.731 1.00 9.69 37 LEU B CA 1
ATOM 846 C C . LEU B 1 23 ? 25.934 41.559 -8.386 1.00 9.59 37 LEU B C 1
ATOM 847 O O . LEU B 1 23 ? 25.161 41.024 -9.213 1.00 10.51 37 LEU B O 1
ATOM 852 N N . MET B 1 24 ? 26.205 41.072 -7.191 1.00 10.05 38 MET B N 1
ATOM 853 C CA . MET B 1 24 ? 25.529 39.930 -6.587 1.00 9.74 38 MET B CA 1
ATOM 854 C C . MET B 1 24 ? 25.097 40.271 -5.177 1.00 11.02 38 MET B C 1
ATOM 855 O O . MET B 1 24 ? 25.486 41.343 -4.677 1.00 12.60 38 MET B O 1
ATOM 861 N N . LEU B 1 25 ? 24.353 39.410 -4.499 1.00 10.58 39 LEU B N 1
ATOM 862 C CA . LEU B 1 25 ? 24.137 39.617 -3.070 1.00 12.07 39 LEU B CA 1
ATOM 863 C C . LEU B 1 25 ? 25.194 38.928 -2.229 1.00 11.66 39 LEU B C 1
ATOM 864 O O . LEU B 1 25 ? 25.596 37.796 -2.522 1.00 14.28 39 LEU B O 1
ATOM 869 N N . ASP B 1 26 ? 25.602 39.603 -1.168 1.00 13.42 40 ASP B N 1
ATOM 870 C CA . ASP B 1 26 ? 26.407 38.930 -0.147 1.00 14.86 40 ASP B CA 1
ATOM 871 C C . ASP B 1 26 ? 25.533 37.912 0.570 1.00 16.02 40 ASP B C 1
ATOM 872 O O . ASP B 1 26 ? 24.452 38.280 1.052 1.00 15.80 40 ASP B O 1
ATOM 877 N N . THR B 1 27 ? 25.942 36.650 0.694 1.00 19.87 41 THR B N 1
ATOM 878 C CA . THR B 1 27 ? 24.996 35.685 1.285 1.00 22.59 41 THR B CA 1
ATOM 879 C C . THR B 1 27 ? 24.746 35.890 2.762 1.00 24.96 41 THR B C 1
ATOM 880 O O . THR B 1 27 ? 23.750 35.392 3.281 1.00 35.40 41 THR B O 1
ATOM 884 N N . SER B 1 28 ? 25.602 36.629 3.426 1.00 23.26 42 SER B N 1
ATOM 885 C CA . SER B 1 28 ? 25.358 36.806 4.880 1.00 25.72 42 SER B CA 1
ATOM 886 C C . SER B 1 28 ? 24.534 38.053 5.138 1.00 22.13 42 SER B C 1
ATOM 887 O O . SER B 1 28 ? 23.478 37.981 5.725 1.00 24.74 42 SER B O 1
ATOM 890 N N . SER B 1 29 ? 24.993 39.205 4.612 1.00 19.33 43 SER B N 1
ATOM 891 C CA . SER B 1 29 ? 24.236 40.417 4.908 1.00 17.96 43 SER B CA 1
ATOM 892 C C . SER B 1 29 ? 23.118 40.709 3.909 1.00 16.43 43 SER B C 1
ATOM 893 O O . SER B 1 29 ? 22.217 41.483 4.222 1.00 16.13 43 SER B O 1
ATOM 896 N N . ARG B 1 30 ? 23.230 40.113 2.734 1.00 14.71 44 ARG B N 1
ATOM 897 C CA . ARG B 1 30 ? 22.306 40.412 1.626 1.00 13.96 44 ARG B CA 1
ATOM 898 C C . ARG B 1 30 ? 22.406 41.836 1.135 1.00 11.51 44 ARG B C 1
ATOM 899 O O . ARG B 1 30 ? 21.497 42.279 0.402 1.00 12.58 44 ARG B O 1
ATOM 907 N N . LYS B 1 31 ? 23.464 42.600 1.376 1.00 13.21 45 LYS B N 1
ATOM 908 C CA . LYS B 1 31 ? 23.815 43.772 0.669 1.00 13.76 45 LYS B CA 1
ATOM 909 C C . LYS B 1 31 ? 24.300 43.426 -0.737 1.00 12.44 45 LYS B C 1
ATOM 910 O O . LYS B 1 31 ? 24.747 42.302 -0.973 1.00 14.26 45 LYS B O 1
ATOM 916 N N . LEU B 1 32 ? 24.200 44.415 -1.612 1.00 13.39 46 LEU B N 1
ATOM 917 C CA . LEU B 1 32 ? 24.784 44.275 -2.934 1.00 13.98 46 LEU B CA 1
ATOM 918 C C . LEU B 1 32 ? 26.299 44.447 -2.876 1.00 13.31 46 LEU B C 1
ATOM 919 O O . LEU B 1 32 ? 26.807 45.362 -2.225 1.00 15.97 46 LEU B O 1
ATOM 924 N N . VAL B 1 33 ? 26.987 43.547 -3.539 1.00 12.00 47 VAL B N 1
ATOM 925 C CA . VAL B 1 33 ? 28.437 43.513 -3.647 1.00 13.21 47 VAL B CA 1
ATOM 926 C C . VAL B 1 33 ? 28.818 43.245 -5.083 1.00 13.25 47 VAL B C 1
ATOM 927 O O . VAL B 1 33 ? 27.975 42.828 -5.884 1.00 12.53 47 VAL B O 1
ATOM 931 N N . ALA B 1 34 ? 30.083 43.414 -5.463 1.00 12.43 48 ALA B N 1
ATOM 932 C CA . ALA B 1 34 ? 30.467 43.031 -6.813 1.00 11.87 48 ALA B CA 1
ATOM 933 C C . ALA B 1 34 ? 30.325 41.547 -7.022 1.00 10.87 48 ALA B C 1
ATOM 934 O O . ALA B 1 34 ? 30.668 40.702 -6.178 1.00 12.92 48 ALA B O 1
ATOM 936 N N . TRP B 1 35 ? 29.773 41.125 -8.172 1.00 10.50 49 TRP B N 1
ATOM 937 C CA . TRP B 1 35 ? 29.809 39.706 -8.531 1.00 9.57 49 TRP B CA 1
ATOM 938 C C . TRP B 1 35 ? 31.253 39.252 -8.579 1.00 10.47 49 TRP B C 1
ATOM 939 O O . TRP B 1 35 ? 32.135 39.891 -9.160 1.00 11.02 49 TRP B O 1
ATOM 950 N N . ASP B 1 36 ? 31.502 38.090 -7.986 1.00 11.03 50 ASP B N 1
ATOM 951 C CA . ASP B 1 36 ? 32.837 37.467 -7.955 1.00 11.29 50 ASP B CA 1
ATOM 952 C C . ASP B 1 36 ? 33.252 36.956 -9.337 1.00 10.75 50 ASP B C 1
ATOM 953 O O . ASP B 1 36 ? 34.467 36.757 -9.552 1.00 13.31 50 ASP B O 1
ATOM 958 N N . GLY B 1 37 ? 32.326 36.722 -10.233 1.00 10.80 51 GLY B N 1
ATOM 959 C CA . GLY B 1 37 ? 32.637 36.141 -11.525 1.00 10.51 51 GLY B CA 1
ATOM 960 C C . GLY B 1 37 ? 32.694 34.630 -11.527 1.00 10.50 51 GLY B C 1
ATOM 961 O O . GLY B 1 37 ? 32.932 34.076 -12.599 1.00 12.26 51 GLY B O 1
ATOM 962 N N . THR B 1 38 ? 32.571 34.013 -10.352 1.00 10.63 52 THR B N 1
ATOM 963 C CA . THR B 1 38 ? 32.778 32.585 -10.241 1.00 11.19 52 THR B CA 1
ATOM 964 C C . THR B 1 38 ? 31.572 31.874 -9.660 1.00 11.89 52 THR B C 1
ATOM 965 O O . THR B 1 38 ? 31.460 30.643 -9.830 1.00 13.08 52 THR B O 1
ATOM 969 N N . THR B 1 39 ? 30.679 32.527 -8.920 1.00 11.35 53 THR B N 1
ATOM 970 C CA . THR B 1 39 ? 29.494 31.916 -8.382 1.00 11.41 53 THR B CA 1
ATOM 971 C C . THR B 1 39 ? 28.403 31.937 -9.472 1.00 10.38 53 THR B C 1
ATOM 972 O O . THR B 1 39 ? 27.898 32.999 -9.825 1.00 10.63 53 THR B O 1
ATOM 976 N N . ASP B 1 40 ? 28.089 30.775 -9.995 1.00 11.66 54 ASP B N 1
ATOM 977 C CA . ASP B 1 40 ? 27.143 30.660 -11.101 1.00 11.03 54 ASP B CA 1
ATOM 978 C C . ASP B 1 40 ? 25.784 31.130 -10.663 1.00 10.54 54 ASP B C 1
ATOM 979 O O . ASP B 1 40 ? 25.261 30.775 -9.615 1.00 13.26 54 ASP B O 1
ATOM 984 N N . GLY B 1 41 ? 25.166 31.977 -11.489 1.00 10.01 55 GLY B N 1
ATOM 985 C CA . GLY B 1 41 ? 23.829 32.430 -11.276 1.00 10.35 55 GLY B CA 1
ATOM 986 C C . GLY B 1 41 ? 23.657 33.442 -10.202 1.00 10.17 55 GLY B C 1
ATOM 987 O O . GLY B 1 41 ? 22.482 33.762 -9.880 1.00 12.57 55 GLY B O 1
ATOM 988 N N . ALA B 1 42 ? 24.713 33.972 -9.634 1.00 10.02 56 ALA B N 1
ATOM 989 C CA . ALA B 1 42 ? 24.614 34.937 -8.564 1.00 10.57 56 ALA B CA 1
ATOM 990 C C . ALA B 1 42 ? 24.422 36.364 -8.974 1.00 10.23 56 ALA B C 1
ATOM 991 O O . ALA B 1 42 ? 24.072 37.240 -8.154 1.00 11.28 56 ALA B O 1
ATOM 993 N N . ALA B 1 43 ? 24.661 36.746 -10.231 1.00 10.19 57 ALA B N 1
ATOM 994 C CA . ALA B 1 43 ? 24.525 38.154 -10.637 1.00 10.17 57 ALA B CA 1
ATOM 995 C C . ALA B 1 43 ? 23.052 38.560 -10.597 1.00 11.50 57 ALA B C 1
ATOM 996 O O . ALA B 1 43 ? 22.130 37.861 -11.047 1.00 14.85 57 ALA B O 1
ATOM 998 N N . VAL B 1 44 ? 22.815 39.741 -10.041 1.00 9.96 58 VAL B N 1
ATOM 999 C CA . VAL B 1 44 ? 21.441 40.260 -9.884 1.00 10.74 58 VAL B CA 1
ATOM 1000 C C . VAL B 1 44 ? 21.253 41.627 -10.508 1.00 10.85 58 VAL B C 1
ATOM 1001 O O . VAL B 1 44 ? 20.109 42.067 -10.581 1.00 13.82 58 VAL B O 1
ATOM 1005 N N . GLY B 1 45 ? 22.302 42.328 -10.886 1.00 9.81 59 GLY B N 1
ATOM 1006 C CA . GLY B 1 45 ? 22.160 43.658 -11.394 1.00 10.34 59 GLY B CA 1
ATOM 1007 C C . GLY B 1 45 ? 23.464 44.187 -11.922 1.00 9.20 59 GLY B C 1
ATOM 1008 O O . GLY B 1 45 ? 24.481 43.539 -11.770 1.00 9.95 59 GLY B O 1
ATOM 1009 N N . ILE B 1 46 ? 23.427 45.390 -12.526 1.00 10.72 60 ILE B N 1
ATOM 1010 C CA . ILE B 1 46 ? 24.628 46.048 -13.005 1.00 10.38 60 ILE B CA 1
ATOM 1011 C C . ILE B 1 46 ? 24.709 47.420 -12.417 1.00 11.13 60 ILE B C 1
ATOM 1012 O O . ILE B 1 46 ? 23.798 48.231 -12.538 1.00 11.42 60 ILE B O 1
ATOM 1017 N N . LEU B 1 47 ? 25.806 47.743 -11.725 1.00 11.52 61 LEU B N 1
ATOM 1018 C CA . LEU B 1 47 ? 25.960 49.056 -11.119 1.00 12.47 61 LEU B CA 1
ATOM 1019 C C . LEU B 1 47 ? 25.757 50.177 -12.129 1.00 12.74 61 LEU B C 1
ATOM 1020 O O . LEU B 1 47 ? 26.305 50.144 -13.265 1.00 13.43 61 LEU B O 1
ATOM 1025 N N . ALA B 1 48 ? 24.967 51.218 -11.810 1.00 13.42 62 ALA B N 1
ATOM 1026 C CA . ALA B 1 48 ? 24.666 52.265 -12.738 1.00 14.74 62 ALA B CA 1
ATOM 1027 C C . ALA B 1 48 ? 25.395 53.573 -12.448 1.00 16.22 62 ALA B C 1
ATOM 1028 O O . ALA B 1 48 ? 25.506 54.379 -13.373 1.00 19.91 62 ALA B O 1
ATOM 1030 N N . VAL B 1 49 ? 25.843 53.752 -11.217 1.00 17.00 63 VAL B N 1
ATOM 1031 C CA . VAL B 1 49 ? 26.565 54.922 -10.747 1.00 20.00 63 VAL B CA 1
ATOM 1032 C C . VAL B 1 49 ? 27.721 54.413 -9.895 1.00 19.29 63 VAL B C 1
ATOM 1033 O O . VAL B 1 49 ? 27.565 53.545 -9.023 1.00 17.73 63 VAL B O 1
ATOM 1037 N N . ALA B 1 50 ? 28.904 54.891 -10.216 1.00 22.27 64 ALA B N 1
ATOM 1038 C CA . ALA B 1 50 ? 30.096 54.499 -9.509 1.00 24.39 64 ALA B CA 1
ATOM 1039 C C . ALA B 1 50 ? 29.910 54.697 -8.020 1.00 23.09 64 ALA B C 1
ATOM 1040 O O . ALA B 1 50 ? 29.244 55.632 -7.592 1.00 26.87 64 ALA B O 1
ATOM 1042 N N . ALA B 1 51 ? 30.508 53.782 -7.261 1.00 22.10 65 ALA B N 1
ATOM 1043 C CA . ALA B 1 51 ? 30.341 53.695 -5.820 1.00 24.49 65 ALA B CA 1
ATOM 1044 C C . ALA B 1 51 ? 31.512 52.990 -5.181 1.00 24.51 65 ALA B C 1
ATOM 1045 O O . ALA B 1 51 ? 32.445 52.587 -5.859 1.00 25.06 65 ALA B O 1
ATOM 1047 N N . ASP B 1 52 ? 31.642 52.841 -3.884 1.00 25.38 66 ASP B N 1
ATOM 1048 C CA . ASP B 1 52 ? 32.710 52.261 -3.080 1.00 25.04 66 ASP B CA 1
ATOM 1049 C C . ASP B 1 52 ? 32.226 51.740 -1.729 1.00 21.99 66 ASP B C 1
ATOM 1050 O O . ASP B 1 52 ? 31.019 51.681 -1.502 1.00 25.33 66 ASP B O 1
ATOM 1055 N N . GLN B 1 53 ? 33.138 51.309 -0.871 1.00 25.73 67 GLN B N 1
ATOM 1056 C CA . GLN B 1 53 ? 32.828 50.747 0.424 1.00 26.54 67 GLN B CA 1
ATOM 1057 C C . GLN B 1 53 ? 32.084 51.738 1.320 1.00 26.65 67 GLN B C 1
ATOM 1058 O O . GLN B 1 53 ? 31.432 51.288 2.270 1.00 29.02 67 GLN B O 1
ATOM 1064 N N . THR B 1 54 ? 32.168 53.043 1.024 1.00 26.70 68 THR B N 1
ATOM 1065 C CA . THR B 1 54 ? 31.414 53.974 1.877 1.00 26.84 68 THR B CA 1
ATOM 1066 C C . THR B 1 54 ? 29.982 54.202 1.445 1.00 26.56 68 THR B C 1
ATOM 1067 O O . THR B 1 54 ? 29.205 54.875 2.130 1.00 33.41 68 THR B O 1
ATOM 1071 N N . SER B 1 55 ? 29.617 53.640 0.316 1.00 24.21 69 SER B N 1
ATOM 1072 C CA . SER B 1 55 ? 28.296 53.899 -0.238 1.00 23.41 69 SER B CA 1
ATOM 1073 C C . SER B 1 55 ? 27.229 53.050 0.437 1.00 23.12 69 SER B C 1
ATOM 1074 O O . SER B 1 55 ? 27.222 51.830 0.269 1.00 24.65 69 SER B O 1
ATOM 1077 N N . THR B 1 56 ? 26.351 53.689 1.176 1.00 19.20 70 THR B N 1
ATOM 1078 C CA . THR B 1 56 ? 25.324 52.934 1.874 1.00 18.99 70 THR B CA 1
ATOM 1079 C C . THR B 1 56 ? 24.278 52.370 0.922 1.00 17.87 70 THR B C 1
ATOM 1080 O O . THR B 1 56 ? 23.697 51.335 1.263 1.00 17.91 70 THR B O 1
ATOM 1084 N N . THR B 1 57 ? 24.026 53.065 -0.158 1.00 18.30 71 THR B N 1
ATOM 1085 C CA . THR B 1 57 ? 23.052 52.719 -1.189 1.00 17.29 71 THR B CA 1
ATOM 1086 C C . THR B 1 57 ? 23.680 52.723 -2.553 1.00 14.90 71 THR B C 1
ATOM 1087 O O . THR B 1 57 ? 24.416 53.666 -2.848 1.00 19.34 71 THR B O 1
ATOM 1091 N N . LEU B 1 58 ? 23.382 51.720 -3.360 1.00 14.11 72 LEU B N 1
ATOM 1092 C CA . LEU B 1 58 ? 23.836 51.638 -4.723 1.00 14.33 72 LEU B CA 1
ATOM 1093 C C . LEU B 1 58 ? 22.652 51.842 -5.674 1.00 13.96 72 LEU B C 1
ATOM 1094 O O . LEU B 1 58 ? 21.559 51.408 -5.365 1.00 15.34 72 LEU B O 1
ATOM 1099 N N . THR B 1 59 ? 22.930 52.466 -6.814 1.00 14.36 73 THR B N 1
ATOM 1100 C CA . THR B 1 59 ? 21.976 52.585 -7.906 1.00 14.39 73 THR B CA 1
ATOM 1101 C C . THR B 1 59 ? 22.394 51.628 -9.001 1.00 14.09 73 THR B C 1
ATOM 1102 O O . THR B 1 59 ? 23.556 51.686 -9.433 1.00 15.08 73 THR B O 1
ATOM 1106 N N . PHE B 1 60 ? 21.494 50.763 -9.439 1.00 12.22 74 PHE B N 1
ATOM 1107 C CA . PHE B 1 60 ? 21.831 49.692 -10.336 1.00 11.08 74 PHE B CA 1
ATOM 1108 C C . PHE B 1 60 ? 20.726 49.501 -11.377 1.00 12.36 74 PHE B C 1
ATOM 1109 O O . PHE B 1 60 ? 19.560 49.830 -11.136 1.00 12.10 74 PHE B O 1
ATOM 1117 N N . TYR B 1 61 ? 21.128 48.993 -12.525 1.00 11.55 75 TYR B N 1
ATOM 1118 C CA . TYR B 1 61 ? 20.170 48.559 -13.526 1.00 11.21 75 TYR B CA 1
ATOM 1119 C C . TYR B 1 61 ? 19.641 47.193 -13.107 1.00 11.15 75 TYR B C 1
ATOM 1120 O O . TYR B 1 61 ? 20.383 46.281 -12.765 1.00 11.18 75 TYR B O 1
ATOM 1129 N N . LYS B 1 62 ? 18.292 47.086 -13.189 1.00 11.00 76 LYS B N 1
ATOM 1130 C CA . LYS B 1 62 ? 17.572 45.835 -12.958 1.00 11.42 76 LYS B CA 1
ATOM 1131 C C . LYS B 1 62 ? 16.886 45.302 -14.213 1.00 11.79 76 LYS B C 1
ATOM 1132 O O . LYS B 1 62 ? 16.261 44.244 -14.182 1.00 14.19 76 LYS B O 1
ATOM 1138 N N . SER B 1 63 ? 17.033 45.981 -15.337 1.00 11.08 77 SER B N 1
ATOM 1139 C CA . SER B 1 63 ? 16.530 45.500 -16.619 1.00 11.60 77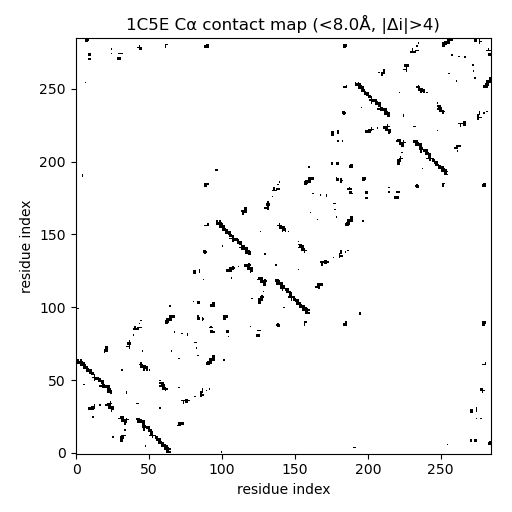 SER B CA 1
ATOM 1140 C C . SER B 1 63 ? 17.384 46.113 -17.722 1.00 11.40 77 SER B C 1
ATOM 1141 O O . SER B 1 63 ? 18.192 46.997 -17.459 1.00 12.89 77 SER B O 1
ATOM 1144 N N . GLY B 1 64 ? 17.150 45.681 -18.954 1.00 12.68 78 GLY B N 1
ATOM 1145 C CA . GLY B 1 64 ? 17.733 46.176 -20.158 1.00 12.13 78 GLY B CA 1
ATOM 1146 C C . GLY B 1 64 ? 18.596 45.142 -20.827 1.00 11.26 78 GLY B C 1
ATOM 1147 O O . GLY B 1 64 ? 18.829 44.056 -20.339 1.00 11.51 78 GLY B O 1
ATOM 1148 N N . THR B 1 65 ? 19.096 45.561 -22.009 1.00 11.39 79 THR B N 1
ATOM 1149 C CA . THR B 1 65 ? 20.024 44.749 -22.793 1.00 11.53 79 THR B CA 1
ATOM 1150 C C . THR B 1 65 ? 21.349 45.502 -22.840 1.00 10.98 79 THR B C 1
ATOM 1151 O O . THR B 1 65 ? 21.354 46.661 -23.230 1.00 13.75 79 THR B O 1
ATOM 1155 N N . PHE B 1 66 ? 22.411 44.846 -22.484 1.00 10.79 80 PHE B N 1
ATOM 1156 C CA . PHE B 1 66 ? 23.728 45.466 -22.392 1.00 12.21 80 PHE B CA 1
ATOM 1157 C C . PHE B 1 66 ? 24.684 44.756 -23.340 1.00 12.36 80 PHE B C 1
ATOM 1158 O O . PHE B 1 66 ? 24.723 43.523 -23.413 1.00 11.33 80 PHE B O 1
ATOM 1166 N N . ARG B 1 67 ? 25.504 45.505 -24.048 1.00 12.72 81 ARG B N 1
ATOM 1167 C CA . ARG B 1 67 ? 26.485 44.876 -24.903 1.00 14.01 81 ARG B CA 1
ATOM 1168 C C . ARG B 1 67 ? 27.536 44.178 -24.071 1.00 12.86 81 ARG B C 1
ATOM 1169 O O . ARG B 1 67 ? 28.054 44.686 -23.073 1.00 13.56 81 ARG B O 1
ATOM 1177 N N . TYR B 1 68 ? 27.890 42.964 -24.513 1.00 12.74 82 TYR B N 1
ATOM 1178 C CA . TYR B 1 68 ? 28.969 42.227 -23.862 1.00 12.68 82 TYR B CA 1
ATOM 1179 C C . TYR B 1 68 ? 30.250 43.030 -23.629 1.00 12.42 82 TYR B C 1
ATOM 1180 O O . TYR B 1 68 ? 30.893 42.936 -22.585 1.00 13.74 82 TYR B O 1
ATOM 1189 N N . GLU B 1 69 ? 30.643 43.836 -24.609 1.00 15.32 83 GLU B N 1
ATOM 1190 C CA . GLU B 1 69 ? 31.860 44.641 -24.521 1.00 16.73 83 GLU B CA 1
ATOM 1191 C C . GLU B 1 69 ? 31.687 45.858 -23.637 1.00 16.46 83 GLU B C 1
ATOM 1192 O O . GLU B 1 69 ? 32.750 46.449 -23.335 1.00 21.84 83 GLU B O 1
ATOM 1198 N N . ASP B 1 70 ? 30.506 46.211 -23.230 1.00 15.63 84 ASP B N 1
ATOM 1199 C CA . ASP B 1 70 ? 30.292 47.407 -22.400 1.00 16.90 84 ASP B CA 1
ATOM 1200 C C . ASP B 1 70 ? 30.227 47.078 -20.896 1.00 14.91 84 ASP B C 1
ATOM 1201 O O . ASP B 1 70 ? 30.485 47.917 -20.015 1.00 17.90 84 ASP B O 1
ATOM 1206 N N . VAL B 1 71 ? 29.962 45.860 -20.510 1.00 13.60 85 VAL B N 1
ATOM 1207 C CA . VAL B 1 71 ? 29.916 45.451 -19.103 1.00 11.54 85 VAL B CA 1
ATOM 1208 C C . VAL B 1 71 ? 31.338 45.267 -18.619 1.00 11.21 85 VAL B C 1
ATOM 1209 O O . VAL B 1 71 ? 32.172 44.676 -19.310 1.00 13.28 85 VAL B O 1
ATOM 1213 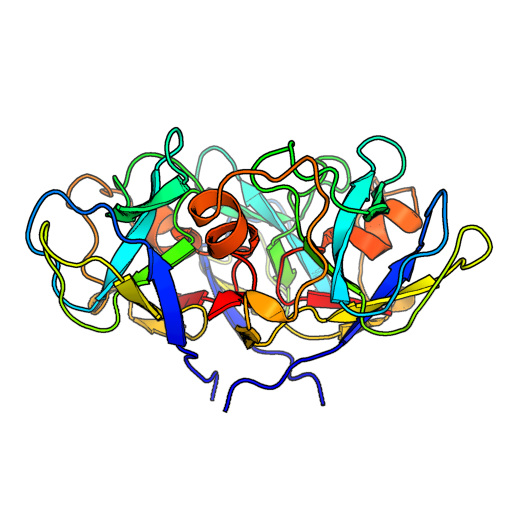N N . LEU B 1 72 ? 31.640 45.769 -17.434 1.00 11.37 86 LEU B N 1
ATOM 1214 C CA . LEU B 1 72 ? 32.979 45.684 -16.848 1.00 12.11 86 LEU B CA 1
ATOM 1215 C C . LEU B 1 72 ? 33.021 44.425 -15.999 1.00 10.70 86 LEU B C 1
ATOM 1216 O O . LEU B 1 72 ? 32.903 44.409 -14.772 1.00 13.46 86 LEU B O 1
ATOM 1221 N N . TRP B 1 73 ? 33.173 43.268 -16.691 1.00 11.47 87 TRP B N 1
ATOM 1222 C CA . TRP B 1 73 ? 33.142 41.998 -16.041 1.00 10.84 87 TRP B CA 1
ATOM 1223 C C . TRP B 1 73 ? 34.314 41.841 -15.126 1.00 11.04 87 TRP B C 1
ATOM 1224 O O . TRP B 1 73 ? 35.416 42.353 -15.402 1.00 12.37 87 TRP B O 1
ATOM 1235 N N . PRO B 1 74 ? 34.170 41.057 -14.054 1.00 11.24 88 PRO B N 1
ATOM 1236 C CA . PRO B 1 74 ? 35.341 40.721 -13.241 1.00 12.07 88 PRO B CA 1
ATOM 1237 C C . PRO B 1 74 ? 36.278 39.835 -14.003 1.00 11.72 88 PRO B C 1
ATOM 1238 O O . PRO B 1 74 ? 35.840 38.975 -14.782 1.00 11.84 88 PRO B O 1
ATOM 1242 N N . GLU B 1 75 ? 37.573 40.005 -13.776 1.00 12.78 89 GLU B N 1
ATOM 1243 C CA . GLU B 1 75 ? 38.590 39.226 -14.440 1.00 12.81 89 GLU B CA 1
ATOM 1244 C C . GLU B 1 75 ? 38.413 37.722 -14.197 1.00 11.68 89 GLU B C 1
ATOM 1245 O O . GLU B 1 75 ? 38.719 36.882 -15.036 1.00 12.59 89 GLU B O 1
ATOM 1251 N N . ALA B 1 76 ? 37.914 37.343 -13.002 1.00 11.30 90 ALA B N 1
ATOM 1252 C CA . ALA B 1 76 ? 37.744 35.910 -12.688 1.00 10.87 90 ALA B CA 1
ATOM 1253 C C . ALA B 1 76 ? 36.671 35.257 -13.551 1.00 10.47 90 ALA B C 1
ATOM 1254 O O . ALA B 1 76 ? 36.611 34.018 -13.575 1.00 12.57 90 ALA B O 1
ATOM 1256 N N . ALA B 1 77 ? 35.783 36.008 -14.156 1.00 10.59 91 ALA B N 1
ATOM 1257 C CA . ALA B 1 77 ? 34.767 35.468 -15.087 1.00 11.43 91 ALA B CA 1
ATOM 1258 C C . ALA B 1 77 ? 35.453 35.321 -16.439 1.00 11.70 91 ALA B C 1
ATOM 1259 O O . ALA B 1 77 ? 35.389 36.201 -17.302 1.00 12.99 91 ALA B O 1
ATOM 1261 N N . SER B 1 78 ? 36.133 34.201 -16.642 1.00 11.89 92 SER B N 1
ATOM 1262 C CA . SER B 1 78 ? 36.993 34.027 -17.800 1.00 13.37 92 SER B CA 1
ATOM 1263 C C . SER B 1 78 ? 36.299 33.358 -18.969 1.00 12.21 92 SER B C 1
ATOM 1264 O O . SER B 1 78 ? 36.929 33.212 -20.023 1.00 16.48 92 SER B O 1
ATOM 1267 N N . ASP B 1 79 ? 35.067 32.918 -18.819 1.00 11.38 93 ASP B N 1
ATOM 1268 C CA . ASP B 1 79 ? 34.333 32.212 -19.890 1.00 11.83 93 ASP B CA 1
ATOM 1269 C C . ASP B 1 79 ? 33.262 33.092 -20.463 1.00 11.28 93 ASP B C 1
ATOM 1270 O O . ASP B 1 79 ? 32.327 33.520 -19.810 1.00 11.36 93 ASP B O 1
ATOM 1275 N N . GLU B 1 80 ? 33.366 33.358 -21.761 1.00 11.38 94 GLU B N 1
ATOM 1276 C CA . GLU B 1 80 ? 32.429 34.268 -22.444 1.00 10.44 94 GLU B CA 1
ATOM 1277 C C . GLU B 1 80 ? 31.002 33.795 -22.379 1.00 9.40 94 GLU B C 1
ATOM 1278 O O . GLU B 1 80 ? 30.098 34.600 -22.078 1.00 10.44 94 GLU B O 1
ATOM 1284 N N . THR B 1 81 ? 30.728 32.512 -22.592 1.00 10.11 95 THR B N 1
ATOM 1285 C CA . THR B 1 81 ? 29.321 32.083 -22.538 1.00 10.40 95 THR B CA 1
ATOM 1286 C C . THR B 1 81 ? 28.779 32.297 -21.145 1.00 9.50 95 THR B C 1
ATOM 1287 O O . THR B 1 81 ? 27.612 32.717 -21.042 1.00 10.10 95 THR B O 1
ATOM 1291 N N . LYS B 1 82 ? 29.521 31.973 -20.100 1.00 9.83 96 LYS B N 1
ATOM 1292 C CA . LYS B 1 82 ? 28.964 32.132 -18.723 1.00 9.19 96 LYS B CA 1
ATOM 1293 C C . LYS B 1 82 ? 28.730 33.562 -18.396 1.00 8.95 96 LYS B C 1
ATOM 1294 O O . LYS B 1 82 ? 27.799 33.890 -17.602 1.00 10.00 96 LYS B O 1
ATOM 1300 N N . LYS B 1 83 ? 29.503 34.501 -18.937 1.00 8.79 97 LYS B N 1
ATOM 1301 C CA . LYS B 1 83 ? 29.194 35.932 -18.816 1.00 8.65 97 LYS B CA 1
ATOM 1302 C C . LYS B 1 83 ? 27.912 36.265 -19.572 1.00 8.32 97 LYS B C 1
ATOM 1303 O O . LYS B 1 83 ? 27.025 36.970 -19.065 1.00 9.08 97 LYS B O 1
ATOM 1309 N N . ARG B 1 84 ? 27.805 35.791 -20.793 1.00 9.47 98 ARG B N 1
ATOM 1310 C CA . ARG B 1 84 ? 26.637 36.146 -21.609 1.00 8.90 98 ARG B CA 1
ATOM 1311 C C . ARG B 1 84 ? 25.331 35.680 -21.028 1.00 8.70 98 ARG B C 1
ATOM 1312 O O . ARG B 1 84 ? 24.289 36.288 -21.289 1.00 9.29 98 ARG B O 1
ATOM 1320 N N . THR B 1 85 ? 25.326 34.583 -20.277 1.00 8.86 99 THR B N 1
ATOM 1321 C CA . THR B 1 85 ? 24.117 34.111 -19.599 1.00 8.54 99 THR B CA 1
ATOM 1322 C C . THR B 1 85 ? 24.104 34.405 -18.105 1.00 8.22 99 THR B C 1
ATOM 1323 O O . THR B 1 85 ? 23.223 33.897 -17.371 1.00 8.46 99 THR B O 1
ATOM 1327 N N . ALA B 1 86 ? 24.987 35.293 -17.622 1.00 8.56 100 ALA B N 1
ATOM 1328 C CA . ALA B 1 86 ? 25.090 35.557 -16.197 1.00 8.16 100 ALA B CA 1
ATOM 1329 C C . ALA B 1 86 ? 23.808 36.136 -15.609 1.00 8.27 100 ALA B C 1
ATOM 1330 O O . ALA B 1 86 ? 23.598 36.063 -14.394 1.00 9.34 100 ALA B O 1
ATOM 1332 N N . PHE B 1 87 ? 23.005 36.796 -16.438 1.00 7.77 101 PHE B N 1
ATOM 1333 C CA . PHE B 1 87 ? 21.766 37.431 -16.005 1.00 8.09 101 PHE B CA 1
ATOM 1334 C C . PHE B 1 87 ? 20.516 36.685 -16.425 1.00 7.93 101 PHE B C 1
ATOM 1335 O O . PHE B 1 87 ? 19.408 37.201 -16.271 1.00 8.45 101 PHE B O 1
ATOM 1343 N N . ALA B 1 88 ? 20.629 35.480 -16.972 1.00 8.59 102 ALA B N 1
ATOM 1344 C CA . ALA B 1 88 ? 19.468 34.737 -17.429 1.00 9.08 102 ALA B CA 1
ATOM 1345 C C . ALA B 1 88 ? 18.531 34.510 -16.274 1.00 9.42 102 ALA B C 1
ATOM 1346 O O . ALA B 1 88 ? 18.922 34.063 -15.196 1.00 10.57 102 ALA B O 1
ATOM 1348 N N . GLY B 1 89 ? 17.242 34.782 -16.503 1.00 10.04 103 GLY B N 1
ATOM 1349 C CA . GLY B 1 89 ? 16.201 34.723 -15.498 1.00 10.79 103 GLY B CA 1
ATOM 1350 C C . GLY B 1 89 ? 15.916 36.025 -14.801 1.00 12.04 103 GLY B C 1
ATOM 1351 O O . GLY B 1 89 ? 14.902 36.122 -14.106 1.00 18.86 103 GLY B O 1
ATOM 1352 N N . THR B 1 90 ? 16.783 36.987 -14.937 1.00 9.83 104 THR B N 1
ATOM 1353 C CA . THR B 1 90 ? 16.518 38.346 -14.545 1.00 10.00 104 THR B CA 1
ATOM 1354 C C . THR B 1 90 ? 15.887 39.095 -15.691 1.00 10.91 104 THR B C 1
ATOM 1355 O O . THR B 1 90 ? 15.683 38.530 -16.763 1.00 11.74 104 THR B O 1
ATOM 1359 N N . ALA B 1 91 ? 15.621 40.387 -15.558 1.00 10.48 105 ALA B N 1
ATOM 1360 C CA . ALA B 1 91 ? 15.136 41.184 -16.674 1.00 11.85 105 ALA B CA 1
ATOM 1361 C C . ALA B 1 91 ? 16.280 41.747 -17.538 1.00 11.15 105 ALA B C 1
ATOM 1362 O O . ALA B 1 91 ? 16.056 42.408 -18.574 1.00 12.48 105 ALA B O 1
ATOM 1364 N N . ILE B 1 92 ? 17.498 41.658 -17.181 1.00 10.83 106 ILE B N 1
ATOM 1365 C CA . ILE B 1 92 ? 18.733 41.931 -17.857 1.00 9.15 106 ILE B CA 1
ATOM 1366 C C . ILE B 1 92 ? 19.169 40.804 -18.820 1.00 9.51 106 ILE B C 1
ATOM 1367 O O . ILE B 1 92 ? 19.069 39.632 -18.483 1.00 8.98 106 ILE B O 1
ATOM 1372 N N . SER B 1 93 ? 19.672 41.231 -19.995 1.00 9.64 107 SER B N 1
ATOM 1373 C CA . SER B 1 93 ? 20.340 40.295 -20.867 1.00 9.44 107 SER B CA 1
ATOM 1374 C C . SER B 1 93 ? 21.539 40.983 -21.494 1.00 8.92 107 SER B C 1
ATOM 1375 O O . SER B 1 93 ? 21.722 42.199 -21.398 1.00 9.83 107 SER B O 1
ATOM 1378 N N . ILE B 1 94 ? 22.352 40.172 -22.191 1.00 10.06 108 ILE B N 1
ATOM 1379 C CA . ILE B 1 94 ? 23.605 40.586 -22.800 1.00 9.79 108 ILE B CA 1
ATOM 1380 C C . ILE B 1 94 ? 23.503 40.353 -24.286 1.00 10.49 108 ILE B C 1
ATOM 1381 O O . ILE B 1 94 ? 22.994 39.297 -24.715 1.00 10.96 108 ILE B O 1
ATOM 1386 N N . VAL B 1 95 ? 23.977 41.282 -25.103 1.00 12.03 109 VAL B N 1
ATOM 1387 C CA . VAL B 1 95 ? 23.988 41.094 -26.572 1.00 12.83 109 VAL B CA 1
ATOM 1388 C C . VAL B 1 95 ? 25.417 41.113 -27.052 1.00 15.30 109 VAL B C 1
ATOM 1389 O O . VAL B 1 95 ? 26.194 41.967 -26.541 1.00 16.62 109 VAL B O 1
ATOM 1394 N N . SER C 1 1 ? 1.047 47.432 -21.737 1.00 60.78 15 SER C N 1
ATOM 1395 C CA . SER C 1 1 ? 0.471 46.209 -21.117 1.00 44.67 15 SER C CA 1
ATOM 1396 C C . SER C 1 1 ? 1.533 45.377 -20.420 1.00 36.48 15 SER C C 1
ATOM 1397 O O . SER C 1 1 ? 1.964 45.698 -19.297 1.00 48.18 15 SER C O 1
ATOM 1400 N N . ASP C 1 2 ? 2.026 44.309 -21.018 1.00 27.33 16 ASP C N 1
ATOM 1401 C CA . ASP C 1 2 ? 3.186 43.617 -20.486 1.00 19.08 16 ASP C CA 1
ATOM 1402 C C . ASP C 1 2 ? 4.039 43.171 -21.686 1.00 17.57 16 ASP C C 1
ATOM 1403 O O . ASP C 1 2 ? 3.979 42.000 -22.057 1.00 16.25 16 ASP C O 1
ATOM 1408 N N . PRO C 1 3 ? 4.774 44.075 -22.320 1.00 16.37 17 PRO C N 1
ATOM 1409 C CA . PRO C 1 3 ? 5.496 43.710 -23.560 1.00 15.87 17 PRO C CA 1
ATOM 1410 C C . PRO C 1 3 ? 6.420 42.547 -23.318 1.00 14.10 17 PRO C C 1
ATOM 1411 O O . PRO C 1 3 ? 7.044 42.364 -22.261 1.00 16.27 17 PRO C O 1
ATOM 1415 N N . ALA C 1 4 ? 6.450 41.714 -24.347 1.00 14.34 18 ALA C N 1
ATOM 1416 C CA . ALA C 1 4 ? 7.365 40.595 -24.333 1.00 12.59 18 ALA C CA 1
ATOM 1417 C C . ALA C 1 4 ? 8.690 40.944 -24.993 1.00 14.15 18 ALA C C 1
ATOM 1418 O O . ALA C 1 4 ? 8.834 40.925 -26.206 1.00 21.34 18 ALA C O 1
ATOM 1420 N N . HIS C 1 5 ? 9.656 41.266 -24.206 1.00 11.70 19 HIS C N 1
ATOM 1421 C CA . HIS C 1 5 ? 10.996 41.688 -24.585 1.00 11.80 19 HIS C CA 1
ATOM 1422 C C . HIS C 1 5 ? 11.818 40.462 -24.935 1.00 10.75 19 HIS C C 1
ATOM 1423 O O . HIS C 1 5 ? 11.729 39.454 -24.255 1.00 11.30 19 HIS C O 1
ATOM 1430 N N . THR C 1 6 ? 12.606 40.586 -25.995 1.00 12.76 20 THR C N 1
ATOM 1431 C CA . THR C 1 6 ? 13.485 39.500 -26.369 1.00 11.65 20 THR C CA 1
ATOM 1432 C C . THR C 1 6 ? 14.903 39.741 -25.876 1.00 10.73 20 THR C C 1
ATOM 1433 O O . THR C 1 6 ? 15.275 40.830 -25.448 1.00 13.92 20 THR C O 1
ATOM 1437 N N . ALA C 1 7 ? 15.678 38.693 -25.978 1.00 9.82 21 ALA C N 1
ATOM 1438 C CA . ALA C 1 7 ? 17.044 38.574 -25.566 1.00 9.89 21 ALA C CA 1
ATOM 1439 C C . ALA C 1 7 ? 17.721 37.538 -26.457 1.00 8.85 21 ALA C C 1
ATOM 1440 O O . ALA C 1 7 ? 17.057 36.733 -27.101 1.00 9.50 21 ALA C O 1
ATOM 1442 N N . THR C 1 8 ? 19.054 37.566 -26.488 1.00 8.70 22 THR C N 1
ATOM 1443 C CA . THR C 1 8 ? 19.846 36.567 -27.160 1.00 8.48 22 THR C CA 1
ATOM 1444 C C . THR C 1 8 ? 20.906 35.994 -26.213 1.00 8.76 22 THR C C 1
ATOM 1445 O O . THR C 1 8 ? 21.382 36.712 -25.332 1.00 10.17 22 THR C O 1
ATOM 1449 N N . ALA C 1 9 ? 21.262 34.734 -26.456 1.00 9.33 23 ALA C N 1
ATOM 1450 C CA . ALA C 1 9 ? 22.347 34.115 -25.693 1.00 9.74 23 ALA C CA 1
ATOM 1451 C C . ALA C 1 9 ? 22.864 32.895 -26.442 1.00 9.14 23 ALA C C 1
ATOM 1452 O O . ALA C 1 9 ? 22.146 32.350 -27.280 1.00 9.57 23 ALA C O 1
ATOM 1454 N N . PRO C 1 10 ? 24.051 32.443 -26.137 1.00 9.61 24 PRO C N 1
ATOM 1455 C CA . PRO C 1 10 ? 24.553 31.187 -26.730 1.00 9.97 24 PRO C CA 1
ATOM 1456 C C . PRO C 1 10 ? 23.614 30.001 -26.484 1.00 9.56 24 PRO C C 1
ATOM 1457 O O . PRO C 1 10 ? 23.121 29.796 -25.396 1.00 11.29 24 PRO C O 1
ATOM 1461 N N . GLY C 1 11 ? 23.437 29.219 -27.505 1.00 10.20 25 GLY C N 1
ATOM 1462 C CA . GLY C 1 11 ? 22.593 28.040 -27.485 1.00 11.02 25 GLY C CA 1
ATOM 1463 C C . GLY C 1 11 ? 23.304 26.733 -27.618 1.00 10.87 25 GLY C C 1
ATOM 1464 O O . GLY C 1 11 ? 24.328 26.649 -28.298 1.00 14.83 25 GLY C O 1
ATOM 1465 N N . GLY C 1 12 ? 22.761 25.724 -26.963 1.00 12.29 26 GLY C N 1
ATOM 1466 C CA . GLY C 1 12 ? 23.313 24.359 -27.034 1.00 17.13 26 GLY C CA 1
ATOM 1467 C C . GLY C 1 12 ? 22.211 23.338 -27.144 1.00 14.40 26 GLY C C 1
ATOM 1468 O O . GLY C 1 12 ? 22.330 22.276 -26.521 1.00 13.56 26 GLY C O 1
ATOM 1469 N N . LEU C 1 13 ? 21.184 23.558 -27.951 1.00 13.49 27 LEU C N 1
ATOM 1470 C CA . LEU C 1 13 ? 20.114 22.576 -28.136 1.00 10.60 27 LEU C CA 1
ATOM 1471 C C . LEU C 1 13 ? 20.603 21.285 -28.734 1.00 12.80 27 LEU C C 1
ATOM 1472 O O . LEU C 1 13 ? 21.557 21.246 -29.512 1.00 20.01 27 LEU C O 1
ATOM 1477 N N . SER C 1 14 ? 19.949 20.180 -28.387 1.00 14.49 28 SER C N 1
ATOM 1478 C CA . SER C 1 14 ? 20.289 18.869 -28.905 1.00 19.06 28 SER C CA 1
ATOM 1479 C C . SER C 1 14 ? 19.293 18.376 -29.972 1.00 16.70 28 SER C C 1
ATOM 1480 O O . SER C 1 14 ? 19.462 17.300 -30.515 1.00 19.08 28 SER C O 1
ATOM 1483 N N . ALA C 1 15 ? 18.266 19.190 -30.164 1.00 17.87 29 ALA C N 1
ATOM 1484 C CA . ALA C 1 15 ? 17.203 18.833 -31.077 1.00 17.27 29 ALA C CA 1
ATOM 1485 C C . ALA C 1 15 ? 16.490 20.114 -31.512 1.00 14.25 29 ALA C C 1
ATOM 1486 O O . ALA C 1 15 ? 16.682 21.161 -30.935 1.00 14.90 29 ALA C O 1
ATOM 1488 N N . LYS C 1 16 ? 15.655 20.017 -32.554 1.00 14.01 30 LYS C N 1
ATOM 1489 C CA . LYS C 1 16 ? 14.810 21.119 -32.944 1.00 12.64 30 LYS C CA 1
ATOM 1490 C C . LYS C 1 16 ? 13.957 21.601 -31.761 1.00 12.23 30 LYS C C 1
ATOM 1491 O O . LYS C 1 16 ? 13.469 20.798 -30.986 1.00 15.44 30 LYS C O 1
ATOM 1497 N N . ALA C 1 17 ? 13.723 22.895 -31.685 1.00 12.05 31 ALA C N 1
ATOM 1498 C CA . ALA C 1 17 ? 12.891 23.489 -30.670 1.00 12.30 31 ALA C CA 1
ATOM 1499 C C . ALA C 1 17 ? 12.080 24.581 -31.379 1.00 10.65 31 ALA C C 1
ATOM 1500 O O . ALA C 1 17 ? 12.617 25.588 -31.861 1.00 11.61 31 ALA C O 1
ATOM 1502 N N . PRO C 1 18 ? 10.754 24.391 -31.425 1.00 13.69 32 PRO C N 1
ATOM 1503 C CA . PRO C 1 18 ? 9.904 25.455 -31.931 1.00 13.75 32 PRO C CA 1
ATOM 1504 C C . PRO C 1 18 ? 9.868 26.671 -31.012 1.00 11.42 32 PRO C C 1
ATOM 1505 O O . PRO C 1 18 ? 10.161 26.578 -29.832 1.00 10.65 32 PRO C O 1
ATOM 1509 N N . ALA C 1 19 ? 9.443 27.791 -31.570 1.00 11.83 33 ALA C N 1
ATOM 1510 C CA . ALA C 1 19 ? 9.120 28.937 -30.729 1.0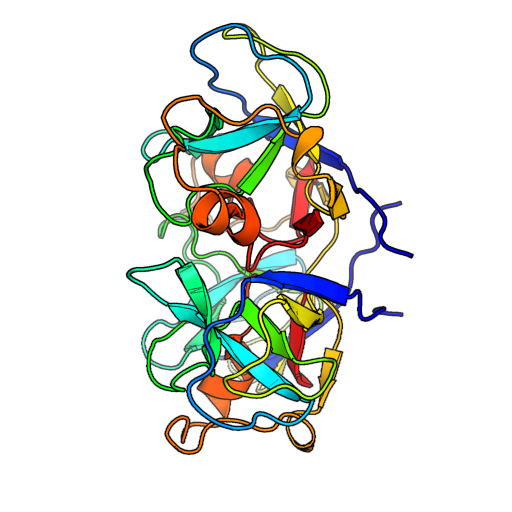0 11.68 33 ALA C CA 1
ATOM 1511 C C . ALA C 1 19 ? 8.140 28.453 -29.653 1.00 10.15 33 ALA C C 1
ATOM 1512 O O . ALA C 1 19 ? 7.310 27.535 -29.896 1.00 11.89 33 ALA C O 1
ATOM 1514 N N . MET C 1 20 ? 8.223 29.047 -28.486 1.00 9.50 34 MET C N 1
ATOM 1515 C CA . MET C 1 20 ? 7.374 28.797 -27.309 1.00 9.78 34 MET C CA 1
ATOM 1516 C C . MET C 1 20 ? 7.930 27.655 -26.460 1.00 8.90 34 MET C C 1
ATOM 1517 O O . MET C 1 20 ? 7.277 27.273 -25.490 1.00 10.97 34 MET C O 1
ATOM 1522 N N . THR C 1 21 ? 9.116 27.164 -26.709 1.00 8.99 35 THR C N 1
ATOM 1523 C CA . THR C 1 21 ? 9.775 26.164 -25.907 1.00 9.34 35 THR C CA 1
ATOM 1524 C C . THR C 1 21 ? 10.448 26.802 -24.696 1.00 8.70 35 THR C C 1
ATOM 1525 O O . THR C 1 21 ? 11.342 27.638 -24.867 1.00 8.89 35 THR C O 1
ATOM 1529 N N . PRO C 1 22 ? 10.139 26.383 -23.456 1.00 9.47 36 PRO C N 1
ATOM 1530 C CA . PRO C 1 22 ? 10.861 26.865 -22.293 1.00 8.89 36 PRO C CA 1
ATOM 1531 C C . PRO C 1 22 ? 12.343 26.452 -22.301 1.00 8.18 36 PRO C C 1
ATOM 1532 O O . PRO C 1 22 ? 12.682 25.319 -22.714 1.00 9.36 36 PRO C O 1
ATOM 1536 N N . LEU C 1 23 ? 13.210 27.368 -21.847 1.00 8.53 37 LEU C N 1
ATOM 1537 C CA . LEU C 1 23 ? 14.664 27.178 -21.823 1.00 8.29 37 LEU C CA 1
ATOM 1538 C C . LEU C 1 23 ? 15.185 27.264 -20.410 1.00 8.48 37 LEU C C 1
ATOM 1539 O O . LEU C 1 23 ? 14.597 27.931 -19.570 1.00 9.07 37 LEU C O 1
ATOM 1544 N N . MET C 1 24 ? 16.288 26.587 -20.179 1.00 8.96 38 MET C N 1
ATOM 1545 C CA . MET C 1 24 ? 17.091 26.604 -18.946 1.00 9.24 38 MET C CA 1
ATOM 1546 C C . MET C 1 24 ? 18.569 26.768 -19.333 1.00 9.19 38 MET C C 1
ATOM 1547 O O . MET C 1 24 ? 18.903 26.678 -20.505 1.00 11.07 38 MET C O 1
ATOM 1552 N N . LEU C 1 25 ? 19.396 26.987 -18.331 1.00 10.11 39 LEU C N 1
ATOM 1553 C CA . LEU C 1 25 ? 20.815 26.954 -18.578 1.00 11.49 39 LEU C CA 1
ATOM 1554 C C . LEU C 1 25 ? 21.341 25.536 -18.350 1.00 11.15 39 LEU C C 1
ATOM 1555 O O . LEU C 1 25 ? 21.032 24.833 -17.408 1.00 13.28 39 LEU C O 1
ATOM 1560 N N . ASP C 1 26 ? 22.271 25.112 -19.216 1.00 11.62 40 ASP C N 1
ATOM 1561 C CA . ASP C 1 26 ? 23.021 23.875 -18.981 1.00 13.11 40 ASP C CA 1
ATOM 1562 C C . ASP C 1 26 ? 23.945 24.093 -17.809 1.00 13.08 40 ASP C C 1
ATOM 1563 O O . ASP C 1 26 ? 24.671 25.103 -17.790 1.00 14.03 40 ASP C O 1
ATOM 1568 N N . THR C 1 27 ? 23.939 23.174 -16.858 1.00 19.33 41 THR C N 1
ATOM 1569 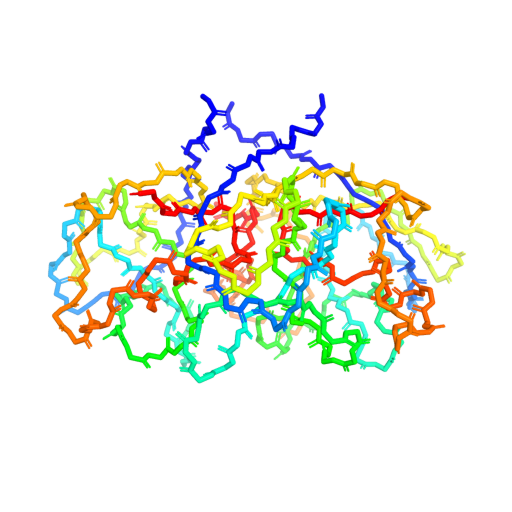C CA . THR C 1 27 ? 24.711 23.423 -15.667 1.00 21.77 41 THR C CA 1
ATOM 1570 C C . THR C 1 27 ? 26.226 23.411 -15.887 1.00 22.30 41 THR C C 1
ATOM 1571 O O . THR C 1 27 ? 26.882 23.907 -14.968 1.00 29.82 41 THR C O 1
ATOM 1575 N N . SER C 1 28 ? 26.732 22.858 -16.984 1.00 21.23 42 SER C N 1
ATOM 1576 C CA . SER C 1 28 ? 28.189 22.814 -17.177 1.00 21.85 42 SER C CA 1
ATOM 1577 C C . SER C 1 28 ? 28.623 23.994 -18.043 1.00 18.57 42 SER C C 1
ATOM 1578 O O . SER C 1 28 ? 29.495 24.763 -17.740 1.00 18.67 42 SER C O 1
ATOM 1581 N N . SER C 1 29 ? 27.966 24.159 -19.200 1.00 14.88 43 SER C N 1
ATOM 1582 C CA . SER C 1 29 ? 28.421 25.210 -20.111 1.00 13.65 43 SER C CA 1
ATOM 1583 C C . SER C 1 29 ? 27.766 26.538 -19.868 1.00 12.78 43 SER C C 1
ATOM 1584 O O . SER C 1 29 ? 28.291 27.594 -20.250 1.00 12.10 43 SER C O 1
ATOM 1587 N N . ARG C 1 30 ? 26.563 26.485 -19.313 1.00 12.28 44 ARG C N 1
ATOM 1588 C CA . ARG C 1 30 ? 25.702 27.638 -19.110 1.00 11.40 44 ARG C CA 1
ATOM 1589 C C . ARG C 1 30 ? 25.235 28.252 -20.424 1.00 9.88 44 ARG C C 1
ATOM 1590 O O . ARG C 1 30 ? 24.757 29.376 -20.460 1.00 10.31 44 ARG C O 1
ATOM 1598 N N . LYS C 1 31 ? 25.215 27.555 -21.499 1.00 10.60 45 LYS C N 1
ATOM 1599 C CA . LYS C 1 31 ? 24.477 27.767 -22.712 1.00 10.04 45 LYS C CA 1
ATOM 1600 C C . LYS C 1 31 ? 22.986 27.538 -22.412 1.00 9.95 45 LYS C C 1
ATOM 1601 O O . LYS C 1 31 ? 22.608 26.789 -21.528 1.00 11.66 45 LYS C O 1
ATOM 1607 N N . LEU C 1 32 ? 22.149 28.149 -23.213 1.00 9.65 46 LEU C N 1
ATOM 1608 C CA . LEU C 1 32 ? 20.724 27.883 -23.187 1.00 10.73 46 LEU C CA 1
ATOM 1609 C C . LEU C 1 32 ? 20.408 26.551 -23.869 1.00 11.62 46 LEU C C 1
ATOM 1610 O O . LEU C 1 32 ? 20.884 26.270 -24.956 1.00 12.75 46 LEU C O 1
ATOM 1615 N N . VAL C 1 33 ? 19.588 25.785 -23.166 1.00 11.20 47 VAL C N 1
ATOM 1616 C CA . VAL C 1 33 ? 19.107 24.477 -23.610 1.00 11.80 47 VAL C CA 1
ATOM 1617 C C . VAL C 1 33 ? 17.628 24.400 -23.259 1.00 9.95 47 VAL C C 1
ATOM 1618 O O . VAL C 1 33 ? 17.041 25.257 -22.583 1.00 10.46 47 VAL C O 1
ATOM 1622 N N . ALA C 1 34 ? 16.918 23.359 -23.779 1.00 9.85 48 ALA C N 1
ATOM 1623 C CA . ALA C 1 34 ? 15.518 23.183 -23.416 1.00 10.07 48 ALA C CA 1
ATOM 1624 C C . ALA C 1 34 ? 15.351 22.936 -21.926 1.00 10.38 48 ALA C C 1
ATOM 1625 O O . ALA C 1 34 ? 16.137 22.151 -21.349 1.00 11.43 48 ALA C O 1
ATOM 1627 N N . TRP C 1 35 ? 14.391 23.574 -21.272 1.00 9.34 49 TRP C N 1
ATOM 1628 C CA . TRP C 1 35 ? 14.108 23.187 -19.883 1.00 10.13 49 TRP C CA 1
ATOM 1629 C C . TRP C 1 35 ? 13.704 21.729 -19.861 1.00 9.98 49 TRP C C 1
ATOM 1630 O O . TRP C 1 35 ? 12.864 21.284 -20.643 1.00 11.39 49 TRP C O 1
ATOM 1641 N N . ASP C 1 36 ? 14.275 20.980 -18.915 1.00 11.32 50 ASP C N 1
ATOM 1642 C CA . ASP C 1 36 ? 13.976 19.549 -18.767 1.00 12.01 50 ASP C CA 1
ATOM 1643 C C . ASP C 1 36 ? 12.582 19.288 -18.188 1.00 11.15 50 ASP C C 1
ATOM 1644 O O . ASP C 1 36 ? 12.082 18.165 -18.279 1.00 14.29 50 ASP C O 1
ATOM 1649 N N . GLY C 1 37 ? 11.936 20.274 -17.601 1.00 12.07 51 GLY C N 1
ATOM 1650 C CA . GLY C 1 37 ? 10.655 20.093 -16.996 1.00 12.01 51 GLY C CA 1
ATOM 1651 C C . GLY C 1 37 ? 10.663 19.444 -15.639 1.00 12.57 51 GLY C C 1
ATOM 1652 O O . GLY C 1 37 ? 9.583 19.292 -15.046 1.00 13.91 51 GLY C O 1
ATOM 1653 N N . THR C 1 38 ? 11.854 19.144 -15.134 1.00 13.15 52 THR C N 1
ATOM 1654 C CA . THR C 1 38 ? 12.036 18.431 -13.882 1.00 15.31 52 THR C CA 1
ATOM 1655 C C . THR C 1 38 ? 12.916 19.160 -12.898 1.00 14.25 52 THR C C 1
ATOM 1656 O O . THR C 1 38 ? 12.813 18.903 -11.679 1.00 18.02 52 THR C O 1
ATOM 1660 N N . THR C 1 39 ? 13.785 20.065 -13.310 1.00 13.13 53 THR C N 1
ATOM 1661 C CA . THR C 1 39 ? 14.583 20.851 -12.405 1.00 13.48 53 THR C CA 1
ATOM 1662 C C . THR C 1 39 ? 13.789 22.072 -12.007 1.00 11.82 53 THR C C 1
ATOM 1663 O O . THR C 1 39 ? 13.522 22.990 -12.766 1.00 12.06 53 THR C O 1
ATOM 1667 N N . ASP C 1 40 ? 13.374 22.081 -10.743 1.00 13.27 54 ASP C N 1
ATOM 1668 C CA . ASP C 1 40 ? 12.522 23.157 -10.256 1.00 12.93 54 ASP C CA 1
ATOM 1669 C C . ASP C 1 40 ? 13.247 24.479 -10.297 1.00 11.31 54 ASP C C 1
ATOM 1670 O O . ASP C 1 40 ? 14.375 24.571 -9.871 1.00 14.04 54 ASP C O 1
ATOM 1675 N N . GLY C 1 41 ? 12.578 25.522 -10.800 1.00 11.54 55 GLY C N 1
ATOM 1676 C CA . GLY C 1 41 ? 13.134 26.858 -10.781 1.00 13.16 55 GLY C CA 1
ATOM 1677 C C . GLY C 1 41 ? 14.137 27.095 -11.889 1.00 11.08 55 GLY C C 1
ATOM 1678 O O . GLY C 1 41 ? 14.704 28.179 -11.922 1.00 12.79 55 GLY C O 1
ATOM 1679 N N . ALA C 1 42 ? 14.425 26.122 -12.766 1.00 10.98 56 ALA C N 1
ATOM 1680 C CA . ALA C 1 42 ? 15.509 26.308 -13.709 1.00 11.03 56 ALA C CA 1
ATOM 1681 C C . ALA C 1 42 ? 15.085 27.032 -14.997 1.00 10.07 56 ALA C C 1
ATOM 1682 O O . ALA C 1 42 ? 15.926 27.415 -15.780 1.00 11.23 56 ALA C O 1
ATOM 1684 N N . ALA C 1 43 ? 13.780 27.195 -15.238 1.00 10.53 57 ALA C N 1
ATOM 1685 C CA . ALA C 1 43 ? 13.389 27.852 -16.491 1.00 9.96 57 ALA C CA 1
ATOM 1686 C C . ALA C 1 43 ? 13.764 29.320 -16.441 1.00 10.91 57 ALA C C 1
ATOM 1687 O O . ALA C 1 43 ? 13.478 30.029 -15.475 1.00 17.51 57 ALA C O 1
ATOM 1689 N N . VAL C 1 44 ? 14.411 29.839 -17.477 1.00 9.55 58 VAL C N 1
ATOM 1690 C CA . VAL C 1 44 ? 14.880 31.203 -17.512 1.00 10.56 58 VAL C CA 1
ATOM 1691 C C . VAL C 1 44 ? 14.262 32.009 -18.652 1.00 9.45 58 VAL C C 1
ATOM 1692 O O . VAL C 1 44 ? 14.440 33.228 -18.704 1.00 11.94 58 VAL C O 1
ATOM 1696 N N . GLY C 1 45 ? 13.598 31.369 -19.618 1.00 8.66 59 GLY C N 1
ATOM 1697 C CA . GLY C 1 45 ? 13.083 32.107 -20.775 1.00 9.55 59 GLY C CA 1
ATOM 1698 C C . GLY C 1 45 ? 12.245 31.184 -21.638 1.00 8.44 59 GLY C C 1
ATOM 1699 O O . GLY C 1 45 ? 12.171 29.994 -21.403 1.00 8.92 59 GLY C O 1
ATOM 1700 N N . ILE C 1 46 ? 11.651 31.798 -22.690 1.00 8.46 60 ILE C N 1
ATOM 1701 C CA . ILE C 1 46 ? 10.817 31.055 -23.636 1.00 8.23 60 ILE C CA 1
ATOM 1702 C C . ILE C 1 46 ? 11.324 31.345 -25.037 1.00 8.52 60 ILE C C 1
ATOM 1703 O O . ILE C 1 46 ? 11.456 32.509 -25.402 1.00 9.03 60 ILE C O 1
ATOM 1708 N N . LEU C 1 47 ? 11.699 30.303 -25.757 1.00 8.32 61 LEU C N 1
ATOM 1709 C CA . LEU C 1 47 ? 12.268 30.534 -27.073 1.00 8.58 61 LEU C CA 1
ATOM 1710 C C . LEU C 1 47 ? 11.299 31.350 -27.923 1.00 8.43 61 LEU C C 1
ATOM 1711 O O . LEU C 1 47 ? 10.105 31.043 -27.988 1.00 9.40 61 LEU C O 1
ATOM 1716 N N . ALA C 1 48 ? 11.808 32.331 -28.640 1.00 8.89 62 ALA C N 1
ATOM 1717 C CA . ALA C 1 48 ? 11.020 33.246 -29.437 1.00 8.89 62 ALA C CA 1
ATOM 1718 C C . ALA C 1 48 ? 11.086 32.950 -30.926 1.00 9.52 62 ALA C C 1
ATOM 1719 O O . ALA C 1 48 ? 10.159 33.299 -31.679 1.00 12.63 62 ALA C O 1
ATOM 1721 N N . VAL C 1 49 ? 12.211 32.396 -31.380 1.00 9.62 63 VAL C N 1
ATOM 1722 C CA . VAL C 1 49 ? 12.527 32.096 -32.766 1.00 8.80 63 VAL C CA 1
ATOM 1723 C C . VAL C 1 49 ? 12.919 30.635 -32.827 1.00 8.39 63 VAL C C 1
ATOM 1724 O O . VAL C 1 49 ? 13.866 30.241 -32.121 1.00 9.25 63 VAL C O 1
ATOM 1728 N N . ALA C 1 50 ? 12.238 29.820 -33.626 1.00 9.23 64 ALA C N 1
ATOM 1729 C CA . ALA C 1 50 ? 12.573 28.428 -33.749 1.00 9.82 64 ALA C CA 1
ATOM 1730 C C . ALA C 1 50 ? 14.057 28.223 -34.012 1.00 9.14 64 ALA C C 1
ATOM 1731 O O . ALA C 1 50 ? 14.655 28.996 -34.784 1.00 11.20 64 ALA C O 1
ATOM 1733 N N . ALA C 1 51 ? 14.576 27.171 -33.409 1.00 10.30 65 ALA C N 1
ATOM 1734 C CA . ALA C 1 51 ? 16.026 26.907 -33.439 1.00 9.79 65 ALA C CA 1
ATOM 1735 C C . ALA C 1 51 ? 16.266 25.414 -33.455 1.00 10.84 65 ALA C C 1
ATOM 1736 O O . ALA C 1 51 ? 15.372 24.622 -33.313 1.00 12.14 65 ALA C O 1
ATOM 1738 N N . ASP C 1 52 ? 17.477 24.996 -33.575 1.00 11.56 66 ASP C N 1
ATOM 1739 C CA . ASP C 1 52 ? 17.873 23.611 -33.557 1.00 13.16 66 ASP C CA 1
ATOM 1740 C C . ASP C 1 52 ? 19.315 23.506 -33.068 1.00 12.97 66 ASP C C 1
ATOM 1741 O O . ASP C 1 52 ? 19.941 24.419 -32.568 1.00 13.47 66 ASP C O 1
ATOM 1746 N N . GLN C 1 53 ? 19.854 22.301 -33.138 1.00 17.00 67 GLN C N 1
ATOM 1747 C CA . GLN C 1 53 ? 21.174 21.924 -32.655 1.00 16.46 67 GLN C CA 1
ATOM 1748 C C . GLN C 1 53 ? 22.280 22.702 -33.372 1.00 14.85 67 GLN C C 1
ATOM 1749 O O . GLN C 1 53 ? 23.354 22.811 -32.793 1.00 20.00 67 GLN C O 1
ATOM 1759 N N . THR C 1 54 ? 22.059 23.262 -34.573 1.00 14.20 68 THR C N 1
ATOM 1760 C CA . THR C 1 54 ? 23.126 24.044 -35.194 1.00 14.06 68 THR C CA 1
ATOM 1761 C C . THR C 1 54 ? 23.040 25.506 -34.815 1.00 14.15 68 THR C C 1
ATOM 1762 O O . THR C 1 54 ? 23.942 26.277 -35.152 1.00 15.67 68 THR C O 1
ATOM 1766 N N . SER C 1 55 ? 21.987 25.938 -34.131 1.00 13.19 69 SER C N 1
ATOM 1767 C CA . SER C 1 55 ? 21.844 27.332 -33.743 1.00 13.16 69 SER C CA 1
ATOM 1768 C C . SER C 1 55 ? 22.906 27.670 -32.707 1.00 13.88 69 SER C C 1
ATOM 1769 O O . SER C 1 55 ? 22.953 27.045 -31.686 1.00 24.58 69 SER C O 1
ATOM 1772 N N . THR C 1 56 ? 23.714 28.670 -32.979 1.00 11.81 70 THR C N 1
ATOM 1773 C CA . THR C 1 56 ? 24.710 29.117 -32.003 1.00 11.75 70 THR C CA 1
ATOM 1774 C C . THR C 1 56 ? 24.170 30.202 -31.084 1.00 10.81 70 THR C C 1
ATOM 1775 O O . THR C 1 56 ? 24.697 30.351 -29.952 1.00 11.91 70 THR C O 1
ATOM 1779 N N . THR C 1 57 ? 23.202 30.963 -31.511 1.00 9.82 71 THR C N 1
ATOM 1780 C CA . THR C 1 57 ? 22.549 31.991 -30.693 1.00 9.96 71 THR C CA 1
ATOM 1781 C C . THR C 1 57 ? 21.051 31.675 -30.661 1.00 11.24 71 THR C C 1
ATOM 1782 O O . THR C 1 57 ? 20.451 31.474 -31.753 1.00 12.94 71 THR C O 1
ATOM 1786 N N . LEU C 1 58 ? 20.446 31.661 -29.479 1.00 9.25 72 LEU C N 1
ATOM 1787 C CA . LEU C 1 58 ? 18.991 31.565 -29.348 1.00 9.75 72 LEU C CA 1
ATOM 1788 C C . LEU C 1 58 ? 18.412 32.925 -29.040 1.00 9.08 72 LEU C C 1
ATOM 1789 O O . LEU C 1 58 ? 18.989 33.720 -28.299 1.00 10.74 72 LEU C O 1
ATOM 1794 N N . THR C 1 59 ? 17.270 33.186 -29.596 1.00 8.50 73 THR C N 1
ATOM 1795 C CA . THR C 1 59 ? 16.495 34.412 -29.375 1.00 8.50 73 THR C CA 1
ATOM 1796 C C . THR C 1 59 ? 15.265 34.034 -28.528 1.00 8.77 73 THR C C 1
ATOM 1797 O O . THR C 1 59 ? 14.490 33.155 -28.969 1.00 9.37 73 THR C O 1
ATOM 1801 N N . PHE C 1 60 ? 15.102 34.629 -27.393 1.00 8.83 74 PHE C N 1
ATOM 1802 C CA . PHE C 1 60 ? 14.120 34.190 -26.408 1.00 8.65 74 PHE C CA 1
ATOM 1803 C C . PHE C 1 60 ? 13.453 35.380 -25.753 1.00 8.44 74 PHE C C 1
ATOM 1804 O O . PHE C 1 60 ? 13.988 36.482 -25.685 1.00 9.85 74 PHE C O 1
ATOM 1812 N N . TYR C 1 61 ? 12.192 35.157 -25.308 1.00 8.41 75 TYR C N 1
ATOM 1813 C CA . TYR C 1 61 ? 11.489 36.090 -24.509 1.00 8.62 75 TYR C CA 1
ATOM 1814 C C . TYR C 1 61 ? 12.044 36.066 -23.072 1.00 8.35 75 TYR C C 1
ATOM 1815 O O . TYR C 1 61 ? 12.171 34.983 -22.491 1.00 9.37 75 TYR C O 1
ATOM 1824 N N . LYS C 1 62 ? 12.275 37.260 -22.523 1.00 8.93 76 LYS C N 1
ATOM 1825 C CA . LYS C 1 62 ? 12.706 37.401 -21.120 1.00 9.21 76 LYS C CA 1
ATOM 1826 C C . LYS C 1 62 ? 11.651 38.184 -20.312 1.00 9.22 76 LYS C C 1
ATOM 1827 O O . LYS C 1 62 ? 11.874 38.443 -19.143 1.00 11.91 76 LYS C O 1
ATOM 1833 N N . SER C 1 63 ? 10.501 38.507 -20.893 1.00 8.92 77 SER C N 1
ATOM 1834 C CA . SER C 1 63 ? 9.408 39.095 -20.204 1.00 9.34 77 SER C CA 1
ATOM 1835 C C . SER C 1 63 ? 8.136 38.799 -20.972 1.00 9.33 77 SER C C 1
ATOM 1836 O O . SER C 1 63 ? 8.189 38.239 -22.054 1.00 10.41 77 SER C O 1
ATOM 1839 N N . GLY C 1 64 ? 6.988 39.205 -20.378 1.00 10.10 78 GLY C N 1
ATOM 1840 C CA . GLY C 1 64 ? 5.700 38.989 -20.980 1.00 10.13 78 GLY C CA 1
ATOM 1841 C C . GLY C 1 64 ? 4.820 38.022 -20.210 1.00 9.88 78 GLY C C 1
ATOM 1842 O O . GLY C 1 64 ? 5.257 37.369 -19.247 1.00 10.22 78 GLY C O 1
ATOM 1843 N N . THR C 1 65 ? 3.572 37.929 -20.674 1.00 10.14 79 THR C N 1
ATOM 1844 C CA . THR C 1 65 ? 2.587 36.997 -20.131 1.00 10.32 79 THR C CA 1
ATOM 1845 C C . THR C 1 65 ? 2.171 36.027 -21.223 1.00 10.35 79 THR C C 1
ATOM 1846 O O . THR C 1 65 ? 1.807 36.488 -22.334 1.00 13.02 79 THR C O 1
ATOM 1850 N N . PHE C 1 66 ? 2.267 34.743 -20.999 1.00 9.92 80 PHE C N 1
ATOM 1851 C CA . PHE C 1 66 ? 2.034 33.738 -21.998 1.00 10.58 80 PHE C CA 1
ATOM 1852 C C . PHE C 1 66 ? 0.925 32.795 -21.543 1.00 11.11 80 PHE C C 1
ATOM 1853 O O . PHE C 1 66 ? 0.876 32.413 -20.354 1.00 10.66 80 PHE C O 1
ATOM 1861 N N . ARG C 1 67 ? 0.024 32.421 -22.412 1.00 12.26 81 ARG C N 1
ATOM 1862 C CA . ARG C 1 67 ? -1.026 31.472 -22.089 1.00 12.72 81 ARG C CA 1
ATOM 1863 C C . ARG C 1 67 ? -0.433 30.106 -21.792 1.00 12.96 81 ARG C C 1
ATOM 1864 O O . ARG C 1 67 ? 0.376 29.603 -22.562 1.00 13.21 81 ARG C O 1
ATOM 1872 N N . TYR C 1 68 ? -0.952 29.484 -20.737 1.00 12.41 82 TYR C N 1
ATOM 1873 C CA . TYR C 1 68 ? -0.585 28.131 -20.441 1.00 12.45 82 TYR C CA 1
ATOM 1874 C C . TYR C 1 68 ? -0.683 27.205 -21.614 1.00 12.20 82 TYR C C 1
ATOM 1875 O O . TYR C 1 68 ? 0.164 26.326 -21.861 1.00 13.57 82 TYR C O 1
ATOM 1884 N N . GLU C 1 69 ? -1.743 27.343 -22.418 1.00 14.72 83 GLU C N 1
ATOM 1885 C CA . GLU C 1 69 ? -1.975 26.449 -23.551 1.00 17.22 83 GLU C CA 1
ATOM 1886 C C . GLU C 1 69 ? -1.057 26.758 -24.703 1.00 16.75 83 GLU C C 1
ATOM 1887 O O . GLU C 1 69 ? -1.046 25.957 -25.625 1.00 18.73 83 GLU C O 1
ATOM 1893 N N . ASP C 1 70 ? -0.363 27.890 -24.735 1.00 15.97 84 ASP C N 1
ATOM 1894 C CA . ASP C 1 70 ? 0.459 28.245 -25.879 1.00 16.33 84 ASP C CA 1
ATOM 1895 C C . ASP C 1 70 ? 1.925 27.848 -25.683 1.00 13.82 84 ASP C C 1
ATOM 1896 O O . ASP C 1 70 ? 2.678 27.747 -26.663 1.00 16.15 84 ASP C O 1
ATOM 1901 N N . VAL C 1 71 ? 2.336 27.655 -24.497 1.00 12.29 85 VAL C N 1
ATOM 1902 C CA . VAL C 1 71 ? 3.721 27.312 -24.219 1.00 11.39 85 VAL C CA 1
ATOM 1903 C C . VAL C 1 71 ? 3.908 25.848 -24.513 1.00 12.39 85 VAL C C 1
ATOM 1904 O O . VAL C 1 71 ? 3.047 25.036 -24.144 1.00 14.08 85 VAL C O 1
ATOM 1908 N N . LEU C 1 72 ? 5.003 25.530 -25.201 1.00 12.07 86 LEU C N 1
ATOM 1909 C CA . LEU C 1 72 ? 5.296 24.112 -25.561 1.00 12.47 86 LEU C CA 1
ATOM 1910 C C . LEU C 1 72 ? 6.100 23.435 -24.474 1.00 11.90 86 LEU C C 1
ATOM 1911 O O . LEU C 1 72 ? 7.315 23.241 -24.533 1.00 12.83 86 LEU C O 1
ATOM 1916 N N . TRP C 1 73 ? 5.384 23.085 -23.399 1.00 11.99 87 TRP C N 1
ATOM 1917 C CA . TRP C 1 73 ? 6.014 22.558 -22.208 1.00 11.93 87 TRP C CA 1
ATOM 1918 C C . TRP C 1 73 ? 6.675 21.215 -22.509 1.00 12.64 87 TRP C C 1
ATOM 1919 O O . TRP C 1 73 ? 6.125 20.439 -23.291 1.00 13.94 87 TRP C O 1
ATOM 1930 N N . PRO C 1 74 ? 7.772 20.924 -21.827 1.00 12.17 88 PRO C N 1
ATOM 1931 C CA . PRO C 1 74 ? 8.355 19.592 -21.964 1.00 13.18 88 PRO C CA 1
ATOM 1932 C C . PRO C 1 74 ? 7.420 18.569 -21.303 1.00 15.43 88 PRO C C 1
ATOM 1933 O O . PRO C 1 74 ? 6.734 18.823 -20.282 1.00 15.40 88 PRO C O 1
ATOM 1937 N N . GLU C 1 75 ? 7.381 17.365 -21.878 1.00 17.61 89 GLU C N 1
ATOM 1938 C CA . GLU C 1 75 ? 6.404 16.394 -21.437 1.00 18.78 89 GLU C CA 1
ATOM 1939 C C . GLU C 1 75 ? 6.691 15.904 -20.029 1.00 17.55 89 GLU C C 1
ATOM 1940 O O . GLU C 1 75 ? 5.781 15.496 -19.334 1.00 21.02 89 GLU C O 1
ATOM 1946 N N . ALA C 1 76 ? 7.937 15.971 -19.602 1.00 17.47 90 ALA C N 1
ATOM 1947 C CA . ALA C 1 76 ? 8.302 15.534 -18.264 1.00 17.97 90 ALA C CA 1
ATOM 1948 C C . ALA C 1 76 ? 7.759 16.498 -17.214 1.00 15.55 90 ALA C C 1
ATOM 1949 O O . ALA C 1 76 ? 7.668 16.116 -16.026 1.00 19.93 90 ALA C O 1
ATOM 1951 N N . ALA C 1 77 ? 7.350 17.691 -17.537 1.00 15.06 91 ALA C N 1
ATOM 1952 C CA . ALA C 1 77 ? 6.621 18.617 -16.683 1.00 15.32 91 ALA C CA 1
ATOM 1953 C C . ALA C 1 77 ? 5.128 18.304 -16.677 1.00 16.31 91 ALA C C 1
ATOM 1954 O O . ALA C 1 77 ? 4.292 18.860 -17.386 1.00 17.74 91 ALA C O 1
ATOM 1956 N N . SER C 1 78 ? 4.788 17.360 -15.810 1.00 16.59 92 SER C N 1
ATOM 1957 C CA . SER C 1 78 ? 3.460 16.748 -15.797 1.00 17.86 92 SER C CA 1
ATOM 1958 C C . SER C 1 78 ? 2.504 17.401 -14.843 1.00 17.43 92 SER C C 1
ATOM 1959 O O . SER C 1 78 ? 1.313 17.059 -14.847 1.00 27.05 92 SER C O 1
ATOM 1962 N N . ASP C 1 79 ? 2.987 18.327 -14.008 1.00 14.00 93 ASP C N 1
ATOM 1963 C CA . ASP C 1 79 ? 2.138 19.009 -13.036 1.00 14.18 93 ASP C CA 1
ATOM 1964 C C . ASP C 1 79 ? 1.819 20.421 -13.509 1.00 11.72 93 ASP C C 1
ATOM 1965 O O . ASP C 1 79 ? 2.680 21.272 -13.694 1.00 12.82 93 ASP C O 1
ATOM 1970 N N . GLU C 1 80 ? 0.522 20.706 -13.643 1.00 12.97 94 GLU C N 1
ATOM 1971 C CA . GLU C 1 80 ? 0.067 21.982 -14.128 1.00 12.33 94 GLU C CA 1
ATOM 1972 C C . GLU C 1 80 ? 0.535 23.145 -13.266 1.00 11.53 94 GLU C C 1
ATOM 1973 O O . GLU C 1 80 ? 1.020 24.146 -13.767 1.00 11.22 94 GLU C O 1
ATOM 1979 N N . THR C 1 81 ? 0.429 23.008 -11.940 1.00 11.92 95 THR C N 1
ATOM 1980 C CA . THR C 1 81 ? 0.824 24.126 -11.061 1.00 11.11 95 THR C CA 1
ATOM 1981 C C . THR C 1 81 ? 2.314 24.447 -11.262 1.00 10.62 95 THR C C 1
ATOM 1982 O O . THR C 1 81 ? 2.666 25.626 -11.342 1.00 11.03 95 THR C O 1
ATOM 1986 N N . LYS C 1 82 ? 3.133 23.395 -11.281 1.00 10.56 96 LYS C N 1
ATOM 1987 C CA . LYS C 1 82 ? 4.578 23.623 -11.385 1.00 10.04 96 LYS C CA 1
ATOM 1988 C C . LYS C 1 82 ? 4.950 24.275 -12.723 1.00 10.22 96 LYS C C 1
ATOM 1989 O O . LYS C 1 82 ? 5.931 25.016 -12.771 1.00 11.01 96 LYS C O 1
ATOM 1995 N N . LYS C 1 83 ? 4.218 23.979 -13.778 1.00 10.52 97 LYS C N 1
ATOM 1996 C CA . LYS C 1 83 ? 4.374 24.723 -15.043 1.00 10.34 97 LYS C CA 1
ATOM 1997 C C . LYS C 1 83 ? 3.964 26.175 -14.904 1.00 9.52 97 LYS C C 1
ATOM 1998 O O . LYS C 1 83 ? 4.673 27.096 -15.318 1.00 10.29 97 LYS C O 1
ATOM 2004 N N . ARG C 1 84 ? 2.782 26.404 -14.294 1.00 9.70 98 ARG C N 1
ATOM 2005 C CA . ARG C 1 84 ? 2.245 27.757 -14.188 1.00 9.11 98 ARG C CA 1
ATOM 2006 C C . ARG C 1 84 ? 3.146 28.674 -13.383 1.00 8.52 98 ARG C C 1
ATOM 2007 O O . ARG C 1 84 ? 3.122 29.897 -13.608 1.00 9.41 98 ARG C O 1
ATOM 2015 N N . THR C 1 85 ? 3.933 28.131 -12.437 1.00 8.84 99 THR C N 1
ATOM 2016 C CA . THR C 1 85 ? 4.842 28.980 -11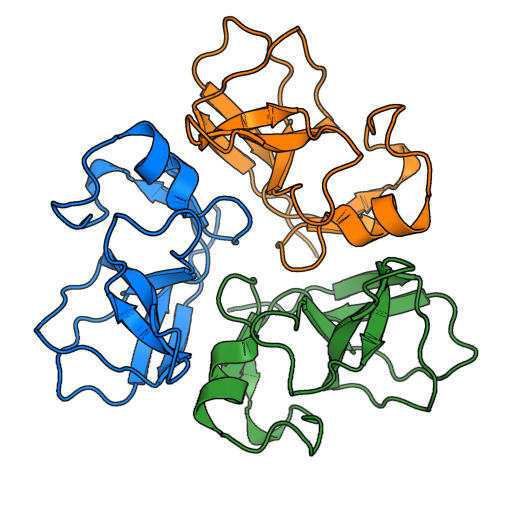.656 1.00 8.91 99 THR C CA 1
ATOM 2017 C C . THR C 1 85 ? 6.300 28.735 -12.046 1.00 8.11 99 THR C C 1
ATOM 2018 O O . THR C 1 85 ? 7.230 29.183 -11.362 1.00 8.87 99 THR C O 1
ATOM 2022 N N . ALA C 1 86 ? 6.551 28.135 -13.199 1.00 8.66 100 ALA C N 1
ATOM 2023 C CA . ALA C 1 86 ? 7.919 27.821 -13.637 1.00 9.14 100 ALA C CA 1
ATOM 2024 C C . ALA C 1 86 ? 8.755 29.083 -13.851 1.00 8.26 100 ALA C C 1
ATOM 2025 O O . ALA C 1 86 ? 9.979 28.992 -13.847 1.00 9.42 100 ALA C O 1
ATOM 2027 N N . PHE C 1 87 ? 8.137 30.221 -14.097 1.00 8.17 101 PHE C N 1
ATOM 2028 C CA . PHE C 1 87 ? 8.827 31.489 -14.372 1.00 8.32 101 PHE C CA 1
ATOM 2029 C C . PHE C 1 87 ? 8.722 32.447 -13.221 1.00 8.23 101 PHE C C 1
ATOM 2030 O O . PHE C 1 87 ? 9.100 33.610 -13.330 1.00 8.94 101 PHE C O 1
ATOM 2038 N N . ALA C 1 88 ? 8.176 32.022 -12.067 1.00 8.73 102 ALA C N 1
ATOM 2039 C CA . ALA C 1 88 ? 8.074 32.956 -10.933 1.00 8.77 102 ALA C CA 1
ATOM 2040 C C . ALA C 1 88 ? 9.451 33.464 -10.527 1.00 9.30 102 ALA C C 1
ATOM 2041 O O . ALA C 1 88 ? 10.388 32.703 -10.412 1.00 10.93 102 ALA C O 1
ATOM 2043 N N . GLY C 1 89 ? 9.514 34.797 -10.325 1.00 9.27 103 GLY C N 1
ATOM 2044 C CA . GLY C 1 89 ? 10.780 35.451 -10.036 1.00 10.31 103 GLY C CA 1
ATOM 2045 C C . GLY C 1 89 ? 11.444 36.033 -11.252 1.00 11.58 103 GLY C C 1
ATOM 2046 O O . GLY C 1 89 ? 12.348 36.861 -11.105 1.00 17.20 103 GLY C O 1
ATOM 2047 N N . THR C 1 90 ? 11.037 35.622 -12.432 1.00 9.47 104 THR C N 1
ATOM 2048 C CA . THR C 1 90 ? 11.483 36.220 -13.687 1.00 9.30 104 THR C CA 1
ATOM 2049 C C . THR C 1 90 ? 10.483 37.312 -14.060 1.00 9.65 104 THR C C 1
ATOM 2050 O O . THR C 1 90 ? 9.514 37.514 -13.358 1.00 10.87 104 THR C O 1
ATOM 2054 N N . ALA C 1 91 ? 10.681 37.989 -15.190 1.00 9.85 105 ALA C N 1
ATOM 2055 C CA . ALA C 1 91 ? 9.677 38.925 -15.682 1.00 10.78 105 ALA C CA 1
ATOM 2056 C C . ALA C 1 91 ? 8.601 38.259 -16.515 1.00 9.48 105 ALA C C 1
ATOM 2057 O O . ALA C 1 91 ? 7.627 38.906 -16.931 1.00 11.79 105 ALA C O 1
ATOM 2059 N N . ILE C 1 92 ? 8.658 37.017 -16.824 1.00 9.26 106 ILE C N 1
ATOM 2060 C CA . ILE C 1 92 ? 7.692 36.130 -17.445 1.00 8.66 106 ILE C CA 1
ATOM 2061 C C . ILE C 1 92 ? 6.686 35.584 -16.444 1.00 8.74 106 ILE C C 1
ATOM 2062 O O . ILE C 1 92 ? 7.015 35.230 -15.319 1.00 9.22 106 ILE C O 1
ATOM 2067 N N . SER C 1 93 ? 5.406 35.512 -16.862 1.00 8.73 107 SER C N 1
ATOM 2068 C CA . SER C 1 93 ? 4.403 34.760 -16.155 1.00 9.72 107 SER C CA 1
ATOM 2069 C C . SER C 1 93 ? 3.478 34.032 -17.118 1.00 9.26 107 SER C C 1
ATOM 2070 O O . SER C 1 93 ? 3.554 34.316 -18.304 1.00 10.27 107 SER C O 1
ATOM 2073 N N . ILE C 1 94 ? 2.674 33.159 -16.560 1.00 9.21 108 ILE C N 1
ATOM 2074 C CA . ILE C 1 94 ? 1.750 32.300 -17.305 1.00 9.67 108 ILE C CA 1
ATOM 2075 C C . ILE C 1 94 ? 0.332 32.665 -16.895 1.00 10.28 108 ILE C C 1
ATOM 2076 O O . ILE C 1 94 ? 0.068 32.862 -15.687 1.00 11.27 108 ILE C O 1
ATOM 2081 N N . VAL C 1 95 ? -0.589 32.749 -17.846 1.00 12.16 109 VAL C N 1
ATOM 2082 C CA . VAL C 1 95 ? -2.005 32.938 -17.538 1.00 12.02 109 VAL C CA 1
ATOM 2083 C C . VAL C 1 95 ? -2.854 31.788 -18.016 1.00 14.73 109 VAL C C 1
ATOM 2084 O O . VAL C 1 95 ? -2.572 31.225 -19.093 1.00 15.78 109 VAL C O 1
#

Secondary structure (DSSP, 8-state):
-----EEEEEB--SS-B-TT-EEEE-TTT--EEE--S-STT-EEEEE-S-B-TT-SEEEEE-EEEE-TTTS---TT---HHHHHTTTBTBEEEE-/-----EEEEEB--SS-B-TT-EEEE-TTT--EEE--S-STT-EEEEE-S-B-TT-SEEEEE-EEEE-TTTS---TT---HHHHHTTTBTBEEEE-/-----EEEEEB--SS-B-TT-EEEE-TTT--EEE--S-STT---EEE-S-B-TT-SEEEEE-EEEE-TTTS---TT---HHHHHTTTBTBEEEE-

Radius of gyration: 17.99 Å; Cα contacts (8 Å, |Δi|>4): 794; chains: 3; bounding box: 49×40×46 Å

Nearest PDB structures (foldseek):
  1tcz-assembly1_A  TM=1.006E+00  e=9.920E-21  Lambdavirus lambda
  5mfd-assembly2_D  TM=9.884E-01  e=1.759E-18  Lambdavirus lambda
  8xqb-assembly1_N1  TM=9.832E-01  e=2.002E-18  Escherichia phage Lambda
  1td0-assembly4_D  TM=9.464E-01  e=1.500E-12  Enterobacteria phage P21
  8vji-assembly1_a  TM=7.763E-01  e=1.199E-06  Chivirus chi

Sequence (285 aa):
SDPAHTATAPGGLSAKAPAMTPLMLDTSSRKLVAWDGTTDGAAVGILAVAADQTSTTLTFYKSGTFRYEDVLWPEAASDETKKRTAFAGTAISIVSDPAHTATAPGGLSAKAPAMTPLMLDTSSRKLVAWDGTTDGAAVGILAVAADQTSTTLTFYKSGTFRYEDVLWPEAASDETKKRTAFAGTAISIVSDPAHTATAPGGLSAKAPAMTPLMLDTSSRKLVAWDGTTDGAAVGILAVAADQTSTTLTFYKSGTFRYEDVLWPEAASDETKKRTAFAGTAISIV

GO terms:
  GO:0098021 viral capsid, decoration (C, IDA)
  GO:0019073 viral DNA genome packaging (P, IDA)
  GO:0098021 viral capsid, decoration (C, IMP)

Solvent-accessible surface area: 12565 Å² total; per-residue (Å²): 155,26,70,50,40,67,7,40,9,21,9,30,16,105,60,172,7,75,38,38,17,0,0,33,20,48,113,90,43,32,81,0,20,44,12,53,10,90,66,72,51,24,2,19,0,0,0,18,88,69,15,32,103,102,29,114,74,1,40,8,52,6,8,0,60,19,122,45,111,57,5,90,41,33,172,58,7,104,62,85,26,76,26,57,3,8,1,27,15,15,10,3,9,2,87,152,38,58,51,39,68,7,44,7,18,7,28,8,111,60,174,12,69,35,39,15,0,0,32,22,49,112,88,43,27,80,0,22,45,13,53,10,90,68,80,51,26,5,17,0,0,0,19,92,66,17,38,112,108,27,114,78,1,45,7,52,8,9,0,58,20,131,39,116,59,5,92,41,34,170,58,7,104,59,87,25,74,26,53,3,7,1,27,16,14,10,2,8,2,86,152,28,73,46,38,65,6,42,7,21,8,29,13,106,59,171,6,72,39,39,16,1,0,30,20,47,123,87,41,34,78,0,21,46,12,50,11,90,68,76,50,24,4,17,0,0,0,18,88,70,15,39,96,109,28,112,77,1,39,8,52,8,10,0,60,19,142,39,102,74,5,88,40,30,172,62,8,104,64,85,26,75,26,54,4,8,1,29,15,14,10,2,9,3,83

Organism: Escherichia phage lambda (NCBI:txid2681611)

CATH classification: 2.40.300.10

InterPro domains:
  IPR004195 Head decoration protein D [PF02924] (3-107)
  IPR036630 Head decoration protein D superfamily [SSF51274] (16-109)

Foldseek 3Di:
DKDFDKDKWFAAEAFKDAFLFWWFADPPPRHIYGDPLPDQLGTQWTFHHIDTRPDGMTMTTQADEEEPVRHPYDPSNPDSVSSQCSQPPTRYGYD/DKDFDKDKFFAQEAFKDAFLFFWFADVPPRHIYGDPLPPQLGTQWTFHHIDTRVDGMTMTTQADEAEPVRHPYDPSNPDSVSSQCSQPPTRYGYD/DKDFDKDKWFAAEAFKDAFLFFWFADPPPRHIYGDQLPDALGTQFTFHHIDTRVDGMTMTTQADEEEPVRHPYHVNNPDSVSSQCSQPVTRYGYD